Protein AF-A0A8J5Q561-F1 (afdb_monomer_lite)

Structure (mmCIF, N/CA/C/O backbone):
data_AF-A0A8J5Q561-F1
#
_entry.id   AF-A0A8J5Q561-F1
#
loop_
_atom_site.group_PDB
_atom_site.id
_atom_site.type_symbol
_atom_site.label_atom_id
_atom_site.label_alt_id
_atom_site.label_comp_id
_atom_site.label_asym_id
_atom_site.label_entity_id
_atom_site.label_seq_id
_atom_site.pdbx_PDB_ins_code
_atom_site.Cartn_x
_atom_site.Cartn_y
_atom_site.Cartn_z
_atom_site.occupancy
_atom_site.B_iso_or_equiv
_atom_site.auth_seq_id
_atom_site.auth_comp_id
_atom_site.auth_asym_id
_atom_site.auth_atom_id
_atom_site.pdbx_PDB_model_num
ATOM 1 N N . MET A 1 1 ? -17.271 7.187 20.596 1.00 77.12 1 MET A N 1
ATOM 2 C CA . MET A 1 1 ? -18.163 6.079 20.187 1.00 77.12 1 MET A CA 1
ATOM 3 C C . MET A 1 1 ? -18.618 6.125 18.725 1.00 77.12 1 MET A C 1
ATOM 5 O O . MET A 1 1 ? -18.394 5.130 18.054 1.00 77.12 1 MET A O 1
ATOM 9 N N . LYS A 1 2 ? -19.169 7.228 18.174 1.00 92.25 2 LYS A N 1
ATOM 10 C CA . LYS A 1 2 ? -19.670 7.269 16.770 1.00 92.25 2 LYS A CA 1
ATOM 11 C C . LYS A 1 2 ? -18.694 6.725 15.710 1.00 92.25 2 LYS A C 1
ATOM 13 O O . LYS A 1 2 ? -19.096 5.913 14.890 1.00 92.25 2 LYS A O 1
ATOM 18 N N . PHE A 1 3 ? -17.431 7.160 15.715 1.00 95.12 3 PHE A N 1
ATOM 19 C CA . PHE A 1 3 ? -16.453 6.724 14.706 1.00 95.12 3 PHE A CA 1
ATOM 20 C C . PHE A 1 3 ? -16.061 5.255 14.838 1.00 95.12 3 PHE A C 1
ATOM 22 O O . PHE A 1 3 ? -15.954 4.581 13.827 1.00 95.12 3 PHE A O 1
ATOM 29 N N . PHE A 1 4 ? -15.921 4.742 16.060 1.00 96.19 4 PHE A N 1
ATOM 30 C CA . PHE A 1 4 ? -15.646 3.322 16.276 1.00 96.19 4 PHE A CA 1
ATOM 31 C C . PHE A 1 4 ? -16.822 2.443 15.831 1.00 96.19 4 PHE A C 1
ATOM 33 O O . PHE A 1 4 ? -16.629 1.457 15.132 1.00 96.19 4 PHE A O 1
ATOM 40 N N . TRP A 1 5 ? -18.053 2.847 16.160 1.00 95.56 5 TRP A N 1
ATOM 41 C CA . TRP A 1 5 ? -19.254 2.172 15.663 1.00 95.56 5 TRP A CA 1
ATOM 42 C C . TRP A 1 5 ? -19.331 2.200 14.130 1.00 95.56 5 TRP A C 1
ATOM 44 O O . TRP A 1 5 ? -19.640 1.192 13.500 1.00 95.56 5 TRP A O 1
ATOM 54 N N . PHE A 1 6 ? -19.005 3.336 13.509 1.00 95.75 6 PHE A N 1
ATOM 55 C CA . PHE A 1 6 ? -18.957 3.435 12.050 1.00 95.75 6 PHE A CA 1
ATOM 56 C C . PHE A 1 6 ? -17.866 2.530 11.459 1.00 95.75 6 PHE A C 1
ATOM 58 O O . PHE A 1 6 ? -18.095 1.882 10.437 1.00 95.75 6 PHE A O 1
ATOM 65 N N . TYR A 1 7 ? -16.722 2.406 12.145 1.00 96.25 7 TYR A N 1
ATOM 66 C CA . TYR A 1 7 ? -15.667 1.482 11.751 1.00 96.25 7 TYR A CA 1
ATOM 67 C C . TYR A 1 7 ? -16.170 0.048 11.670 1.00 96.25 7 TYR A C 1
ATOM 69 O O . TYR A 1 7 ? -16.005 -0.566 10.625 1.00 96.25 7 TYR A O 1
ATOM 77 N N . THR A 1 8 ? -16.792 -0.460 12.740 1.00 93.75 8 THR A N 1
ATOM 78 C CA . THR A 1 8 ? -17.201 -1.870 12.888 1.00 93.75 8 THR A CA 1
ATOM 79 C C . THR A 1 8 ? -18.469 -2.241 12.119 1.00 93.75 8 THR A C 1
ATOM 81 O O . THR A 1 8 ? -18.817 -3.420 12.033 1.00 93.75 8 THR A O 1
ATOM 84 N N . THR A 1 9 ? -19.158 -1.254 11.543 1.00 92.12 9 THR A N 1
ATOM 85 C CA . THR A 1 9 ? -20.367 -1.456 10.730 1.00 92.12 9 THR A CA 1
ATOM 86 C C . THR A 1 9 ? -20.145 -1.192 9.246 1.00 92.12 9 THR A C 1
ATOM 88 O O . THR A 1 9 ? -20.772 -1.858 8.429 1.00 92.12 9 THR A O 1
ATOM 91 N N . THR A 1 10 ? -19.256 -0.258 8.885 1.00 91.69 10 THR A N 1
ATOM 92 C CA . THR A 1 10 ? -19.140 0.241 7.504 1.00 91.69 10 THR A CA 1
ATOM 93 C C . THR A 1 10 ? -17.694 0.326 7.013 1.00 91.69 10 THR A C 1
ATOM 95 O O . THR A 1 10 ? -17.377 -0.196 5.939 1.00 91.69 10 THR A O 1
ATOM 98 N N . THR A 1 11 ? -16.795 0.968 7.771 1.00 93.06 11 THR A N 1
ATOM 99 C CA . THR A 1 11 ? -15.433 1.254 7.282 1.00 93.06 11 THR A CA 1
ATOM 100 C C . THR A 1 11 ? -14.658 -0.014 6.964 1.00 93.06 11 THR A C 1
ATOM 102 O O . THR A 1 11 ? -14.082 -0.108 5.880 1.00 93.06 11 THR A O 1
ATOM 105 N N . PHE A 1 12 ? -14.703 -1.011 7.854 1.00 92.56 12 PHE A N 1
ATOM 106 C CA . PHE A 1 12 ? -13.967 -2.266 7.689 1.00 92.56 12 PHE A CA 1
ATOM 107 C C . PHE A 1 12 ? -14.305 -2.977 6.362 1.00 92.56 12 PHE A C 1
ATOM 109 O O . PHE A 1 12 ? -13.404 -3.353 5.618 1.00 92.56 12 PHE A O 1
ATOM 116 N N . ALA A 1 13 ? -15.596 -3.090 6.023 1.00 88.88 13 ALA A N 1
ATOM 117 C CA . ALA A 1 13 ? -16.067 -3.835 4.855 1.00 88.88 13 ALA A CA 1
ATOM 118 C C . ALA A 1 13 ? -15.723 -3.126 3.537 1.00 88.88 13 ALA A C 1
ATOM 120 O O . ALA A 1 13 ? -15.414 -3.756 2.530 1.00 88.88 13 ALA A O 1
ATOM 121 N N . SER A 1 14 ? -15.755 -1.793 3.545 1.00 88.00 14 SER A N 1
ATOM 122 C CA . SER A 1 14 ? -15.479 -0.984 2.355 1.00 88.00 14 SER A CA 1
ATOM 123 C C . SER A 1 14 ? -13.989 -0.703 2.123 1.00 88.00 14 SER A C 1
ATOM 125 O O . SER A 1 14 ? -13.635 -0.183 1.063 1.00 88.00 14 SER A O 1
ATOM 127 N N . PHE A 1 15 ? -13.113 -1.029 3.084 1.00 88.19 15 PHE A N 1
ATOM 128 C CA . PHE A 1 15 ? -11.694 -0.676 3.038 1.00 88.19 15 PHE A CA 1
ATOM 129 C C . PHE A 1 15 ? -10.957 -1.345 1.869 1.00 88.19 15 PHE A C 1
ATOM 131 O O . PHE A 1 15 ? -10.281 -0.659 1.114 1.00 88.19 15 PHE A O 1
ATOM 138 N N . LEU A 1 16 ? -11.119 -2.653 1.651 1.00 79.06 16 LEU A N 1
ATOM 139 C CA . LEU A 1 16 ? -10.429 -3.370 0.563 1.00 79.06 16 LEU A CA 1
ATOM 140 C C . LEU A 1 16 ? -11.261 -3.510 -0.721 1.00 79.06 16 LEU A C 1
ATOM 142 O O . LEU A 1 16 ? -10.865 -4.227 -1.636 1.00 79.06 16 LEU A O 1
ATOM 146 N N . GLY A 1 17 ? -12.427 -2.859 -0.799 1.00 69.50 17 GLY A N 1
ATOM 147 C CA . GLY A 1 17 ? -13.354 -3.042 -1.922 1.00 69.50 17 GLY A CA 1
ATOM 148 C C . GLY A 1 17 ? -13.973 -4.446 -1.992 1.00 69.50 17 GLY A C 1
ATOM 149 O O . GLY A 1 17 ? -14.585 -4.797 -3.000 1.00 69.50 17 GLY A O 1
ATOM 150 N N . THR A 1 18 ? -13.836 -5.254 -0.936 1.00 59.66 18 THR A N 1
ATOM 151 C CA . THR A 1 18 ? -14.468 -6.568 -0.822 1.00 59.66 18 THR A CA 1
ATOM 152 C C . THR A 1 18 ? -15.979 -6.381 -0.771 1.00 59.66 18 THR A C 1
ATOM 154 O O . THR A 1 18 ? -16.515 -5.840 0.196 1.00 59.66 18 THR A O 1
ATOM 157 N N . ARG A 1 19 ? -16.686 -6.803 -1.827 1.00 50.59 19 ARG A N 1
ATOM 158 C CA . ARG A 1 19 ? -18.141 -6.954 -1.746 1.00 50.59 19 ARG A CA 1
ATOM 159 C C . ARG A 1 19 ? -18.432 -7.999 -0.672 1.00 50.59 19 ARG A C 1
ATOM 161 O O . ARG A 1 19 ? -17.833 -9.067 -0.685 1.00 50.59 19 ARG A O 1
ATOM 168 N N . THR A 1 20 ? -19.316 -7.617 0.243 1.00 43.84 20 THR A N 1
ATOM 169 C CA . THR A 1 20 ? -19.859 -8.384 1.371 1.00 43.84 20 THR A CA 1
ATOM 170 C C . THR A 1 20 ? -19.838 -9.895 1.152 1.00 43.84 20 THR A C 1
ATOM 172 O O . THR A 1 20 ? -20.488 -10.396 0.232 1.00 43.84 20 THR A O 1
ATOM 175 N N . GLY A 1 21 ? -19.127 -10.604 2.023 1.00 51.75 21 GLY A N 1
ATOM 176 C CA . GLY A 1 21 ? -19.037 -12.057 2.034 1.00 51.75 21 GLY A CA 1
ATOM 177 C C . GLY A 1 21 ? -18.129 -12.477 3.181 1.00 51.75 21 GLY A C 1
ATOM 178 O O . GLY A 1 21 ? -16.992 -12.022 3.233 1.00 51.75 21 GLY A O 1
ATOM 179 N N . GLN A 1 22 ? -18.655 -13.315 4.082 1.00 55.47 22 GLN A N 1
ATOM 180 C CA . GLN A 1 22 ? -18.054 -13.771 5.343 1.00 55.47 22 GLN A CA 1
ATOM 181 C C . GLN A 1 22 ? -16.728 -14.527 5.136 1.00 55.47 22 GLN A C 1
ATOM 183 O O . GLN A 1 22 ? -16.646 -15.740 5.296 1.00 55.47 22 GLN A O 1
ATOM 188 N N . GLY A 1 23 ? -15.691 -13.812 4.719 1.00 75.75 23 GLY A N 1
ATOM 189 C CA . GLY A 1 23 ? -14.344 -14.325 4.543 1.00 75.75 23 GLY A CA 1
ATOM 190 C C . GLY A 1 23 ? -13.476 -14.027 5.766 1.00 75.75 23 GLY A C 1
ATOM 191 O O . GLY A 1 23 ? -13.752 -13.082 6.508 1.00 75.75 23 GLY A O 1
ATOM 192 N N . PRO A 1 24 ? -12.372 -14.765 5.948 1.00 83.75 24 PRO A N 1
ATOM 193 C CA . PRO A 1 24 ? -11.471 -14.592 7.090 1.00 83.75 24 PRO A CA 1
ATOM 194 C C . PRO A 1 24 ? -10.898 -13.168 7.192 1.00 83.75 24 PRO A C 1
ATOM 196 O O . PRO A 1 24 ? -10.724 -12.637 8.285 1.00 83.75 24 PRO A O 1
ATOM 199 N N . VAL A 1 25 ? -10.684 -12.491 6.056 1.00 85.38 25 VAL A N 1
ATOM 200 C CA . VAL A 1 25 ? -10.237 -11.086 6.019 1.00 85.38 25 VAL A CA 1
ATOM 201 C C . VAL A 1 25 ? -11.267 -10.144 6.645 1.00 85.38 25 VAL A C 1
ATOM 203 O O . VAL A 1 25 ? -10.897 -9.205 7.349 1.00 85.38 25 VAL A O 1
ATOM 206 N N . GLU A 1 26 ? -12.558 -10.391 6.420 1.00 87.56 26 GLU A N 1
ATOM 207 C CA . GLU A 1 26 ? -13.630 -9.570 6.978 1.00 87.56 26 GLU A CA 1
ATOM 208 C C . GLU A 1 26 ? -13.667 -9.697 8.508 1.00 87.56 26 GLU A C 1
ATOM 210 O O . GLU A 1 26 ? -13.733 -8.692 9.217 1.00 87.56 26 GLU A O 1
ATOM 215 N N . GLU A 1 27 ? -13.542 -10.923 9.020 1.00 90.19 27 GLU A N 1
ATOM 216 C CA . GLU A 1 27 ? -13.465 -11.200 10.455 1.00 90.19 27 GLU A CA 1
ATOM 217 C C . GLU A 1 27 ? -12.247 -10.526 11.103 1.00 90.19 27 GLU A C 1
ATOM 219 O O . GLU A 1 27 ? -12.370 -9.888 12.154 1.00 90.19 27 GLU A O 1
ATOM 224 N N . ILE A 1 28 ? -11.082 -10.596 10.452 1.00 92.25 28 ILE A N 1
ATOM 225 C CA . ILE A 1 28 ? -9.865 -9.918 10.911 1.00 92.25 28 ILE A CA 1
ATOM 226 C C . ILE A 1 28 ? -10.106 -8.409 11.020 1.00 92.25 28 ILE A C 1
ATOM 228 O O . ILE A 1 28 ? -9.882 -7.826 12.083 1.00 92.25 28 ILE A O 1
ATOM 232 N N . LEU A 1 29 ? -10.599 -7.778 9.949 1.00 92.50 29 LEU A N 1
ATOM 233 C CA . LEU A 1 29 ? -10.812 -6.330 9.902 1.00 92.50 29 LEU A CA 1
ATOM 234 C C . LEU A 1 29 ? -11.896 -5.858 10.885 1.00 92.50 29 LEU A C 1
ATOM 236 O O . LEU A 1 29 ? -11.756 -4.776 11.458 1.00 92.50 29 LEU A O 1
ATOM 240 N N . LYS A 1 30 ? -12.965 -6.645 11.075 1.00 93.06 30 LYS A N 1
ATOM 241 C CA . LYS A 1 30 ? -14.138 -6.291 11.894 1.00 93.06 30 LYS A CA 1
ATOM 242 C C . LYS A 1 30 ? -13.977 -6.610 13.378 1.00 93.06 30 LYS A C 1
ATOM 244 O O . LYS A 1 30 ? -14.538 -5.895 14.204 1.00 93.06 30 LYS A O 1
ATOM 249 N N . ILE A 1 31 ? -13.284 -7.698 13.715 1.00 93.25 31 ILE A N 1
ATOM 250 C CA . ILE A 1 31 ? -13.241 -8.247 15.079 1.00 93.25 31 ILE A CA 1
ATOM 251 C C . ILE A 1 31 ? -11.821 -8.211 15.638 1.00 93.25 31 ILE A C 1
ATOM 253 O O . ILE A 1 31 ? -11.601 -7.579 16.671 1.00 93.25 31 ILE A O 1
ATOM 257 N N . LYS A 1 32 ? -10.853 -8.862 14.979 1.00 93.69 32 LYS A N 1
ATOM 258 C CA . LYS A 1 32 ? -9.500 -9.020 15.544 1.00 93.69 32 LYS A CA 1
ATOM 259 C C . LYS A 1 32 ? -8.760 -7.688 15.648 1.00 93.69 32 LYS A C 1
ATOM 261 O O . LYS A 1 32 ? -8.257 -7.355 16.715 1.00 93.69 32 LYS A O 1
ATOM 266 N N . ILE A 1 33 ? -8.760 -6.887 14.582 1.00 95.06 33 ILE A N 1
ATOM 267 C CA . ILE A 1 33 ? -8.102 -5.575 14.581 1.00 95.06 33 ILE A CA 1
ATOM 268 C C . ILE A 1 33 ? -8.690 -4.642 15.657 1.00 95.06 33 ILE A C 1
ATOM 270 O O . ILE A 1 33 ? -7.913 -4.085 16.430 1.00 95.06 33 ILE A O 1
ATOM 274 N N . PRO A 1 34 ? -10.023 -4.481 15.787 1.00 96.06 34 PRO A N 1
ATOM 275 C CA . PRO A 1 34 ? -10.591 -3.704 16.886 1.00 96.06 34 PRO A CA 1
ATOM 276 C C . PRO A 1 34 ? -10.245 -4.218 18.281 1.00 96.06 34 PRO A C 1
ATOM 278 O O . PRO A 1 34 ? -10.088 -3.395 19.175 1.00 96.06 34 PRO A O 1
ATOM 281 N N . ARG A 1 35 ? -10.092 -5.537 18.478 1.00 94.81 35 ARG A N 1
ATOM 282 C CA . ARG A 1 35 ? -9.610 -6.087 19.757 1.00 94.81 35 ARG A CA 1
ATOM 283 C C . ARG A 1 35 ? -8.205 -5.584 20.077 1.00 94.81 35 ARG A C 1
ATOM 285 O O . ARG A 1 35 ? -8.028 -4.989 21.129 1.00 94.81 35 ARG A O 1
ATOM 292 N N . TYR A 1 36 ? -7.264 -5.701 19.138 1.00 94.38 36 TYR A N 1
ATOM 293 C CA . TYR A 1 36 ? -5.912 -5.153 19.319 1.00 94.38 36 TYR A CA 1
ATOM 294 C C . TYR A 1 36 ? -5.909 -3.638 19.539 1.00 94.38 36 TYR A C 1
ATOM 296 O O . TYR A 1 36 ? -5.064 -3.119 20.262 1.00 94.38 36 TYR A O 1
ATOM 304 N N . ALA A 1 37 ? -6.855 -2.916 18.937 1.00 96.62 37 ALA A N 1
ATOM 305 C CA . ALA A 1 37 ? -6.950 -1.470 19.073 1.00 96.62 37 ALA A CA 1
ATOM 306 C C . ALA A 1 37 ? -7.286 -1.012 20.503 1.00 96.62 37 ALA A C 1
ATOM 308 O O . ALA A 1 37 ? -6.921 0.102 20.864 1.00 96.62 37 ALA A O 1
ATOM 309 N N . PHE A 1 38 ? -7.962 -1.830 21.318 1.00 96.00 38 PHE A N 1
ATOM 310 C CA . PHE A 1 38 ? -8.245 -1.460 22.710 1.00 96.00 38 PHE A CA 1
ATOM 311 C C . PHE A 1 38 ? -6.978 -1.381 23.565 1.00 96.00 38 PHE A C 1
ATOM 313 O O . PHE A 1 38 ? -6.898 -0.506 24.424 1.00 96.00 38 PHE A O 1
ATOM 320 N N . ASP A 1 39 ? -5.981 -2.212 23.261 1.00 95.25 39 ASP A N 1
ATOM 321 C CA . ASP A 1 39 ? -4.693 -2.228 23.963 1.00 95.25 39 ASP A CA 1
ATOM 322 C C . ASP A 1 39 ? -3.648 -1.316 23.293 1.00 95.25 39 ASP A C 1
ATOM 324 O O . ASP A 1 39 ? -2.618 -0.999 23.878 1.00 95.25 39 ASP A O 1
ATOM 328 N N . ASN A 1 40 ? -3.909 -0.859 22.062 1.00 97.19 40 ASN A N 1
ATOM 329 C CA . ASN A 1 40 ? -2.954 -0.114 21.241 1.00 97.19 40 ASN A CA 1
ATOM 330 C C . ASN A 1 40 ? -3.557 1.219 20.756 1.00 97.19 40 ASN A C 1
ATOM 332 O O . ASN A 1 40 ? -4.213 1.254 19.705 1.00 97.19 40 ASN A O 1
ATOM 336 N N . PRO A 1 41 ? -3.298 2.346 21.453 1.00 96.62 41 PRO A N 1
ATOM 337 C CA . PRO A 1 41 ? -3.895 3.645 21.133 1.00 96.62 41 PRO A CA 1
ATOM 338 C C . PRO A 1 41 ? -3.668 4.101 19.688 1.00 96.62 41 PRO A C 1
ATOM 340 O O . PRO A 1 41 ? -4.596 4.573 19.038 1.00 96.62 41 PRO A O 1
ATOM 343 N N . PHE A 1 42 ? -2.471 3.880 19.138 1.00 97.06 42 PHE A N 1
ATOM 344 C CA . PHE A 1 42 ? -2.149 4.264 17.759 1.00 97.06 42 PHE A CA 1
ATOM 345 C C . PHE A 1 42 ? -3.016 3.535 16.721 1.00 97.06 42 PHE A C 1
ATOM 347 O O . PHE A 1 42 ? -3.400 4.111 15.697 1.00 97.06 42 PHE A O 1
ATOM 354 N N . LEU A 1 43 ? -3.354 2.269 16.981 1.00 97.62 43 LEU A N 1
ATOM 355 C CA . LEU A 1 43 ? -4.233 1.498 16.115 1.00 97.62 43 LEU A CA 1
ATOM 356 C C . LEU A 1 43 ? -5.671 1.999 16.259 1.00 97.62 43 LEU A C 1
ATOM 358 O O . LEU A 1 43 ? -6.332 2.205 15.243 1.00 97.62 43 LEU A O 1
ATOM 362 N N . MET A 1 44 ? -6.131 2.283 17.483 1.00 97.94 44 MET A N 1
ATOM 363 C CA . MET A 1 44 ? -7.440 2.904 17.708 1.00 97.94 44 MET A CA 1
ATOM 364 C C . MET A 1 44 ? -7.566 4.232 16.960 1.00 97.94 44 MET A C 1
ATOM 366 O O . MET A 1 44 ? -8.520 4.419 16.205 1.00 97.94 44 MET A O 1
ATOM 370 N N . ASP A 1 45 ? -6.583 5.123 17.085 1.00 97.94 45 ASP A N 1
ATOM 371 C CA . ASP A 1 45 ? -6.555 6.395 16.361 1.00 97.94 45 ASP A CA 1
ATOM 372 C C . ASP A 1 45 ? -6.586 6.192 14.844 1.00 97.94 45 ASP A C 1
ATOM 374 O O . ASP A 1 45 ? -7.255 6.943 14.132 1.00 97.94 45 ASP A O 1
ATOM 378 N N . THR A 1 46 ? -5.964 5.124 14.340 1.00 97.38 46 THR A N 1
ATOM 379 C CA . THR A 1 46 ? -6.047 4.743 12.925 1.00 97.38 46 THR A CA 1
ATOM 380 C C . THR A 1 46 ? -7.478 4.359 12.525 1.00 97.38 46 THR A C 1
ATOM 382 O O . THR A 1 46 ? -7.981 4.852 11.511 1.00 97.38 46 THR A O 1
ATOM 385 N N . LEU A 1 47 ? -8.182 3.549 13.330 1.00 97.62 47 LEU A N 1
ATOM 386 C CA . LEU A 1 47 ? -9.577 3.151 13.061 1.00 97.62 47 LEU A CA 1
ATOM 387 C C . LEU A 1 47 ? -10.527 4.357 13.074 1.00 97.62 47 LEU A C 1
ATOM 389 O O . LEU A 1 47 ? -11.410 4.499 12.215 1.00 97.62 47 LEU A O 1
ATOM 393 N N . LEU A 1 48 ? -10.344 5.240 14.059 1.00 97.12 48 LEU A N 1
ATOM 394 C CA . LEU A 1 48 ? -11.141 6.453 14.221 1.00 97.12 48 LEU A CA 1
ATOM 395 C C . LEU A 1 48 ? -10.847 7.459 13.104 1.00 97.12 48 LEU A C 1
ATOM 397 O O . LEU A 1 48 ? -11.784 8.045 12.560 1.00 97.12 48 LEU A O 1
ATOM 401 N N . GLY A 1 49 ? -9.577 7.612 12.725 1.00 95.44 49 GLY A N 1
ATOM 402 C CA . GLY A 1 49 ? -9.128 8.453 11.620 1.00 95.44 49 GLY A CA 1
ATOM 403 C C . GLY A 1 49 ? -9.703 8.005 10.279 1.00 95.44 49 GLY A C 1
ATOM 404 O O . GLY A 1 49 ? -10.271 8.826 9.561 1.00 95.44 49 GLY A O 1
ATOM 405 N N . LEU A 1 50 ? -9.649 6.703 9.971 1.00 95.19 50 LEU A N 1
ATOM 406 C CA . LEU A 1 50 ? -10.249 6.140 8.755 1.00 95.19 50 LEU A CA 1
ATOM 407 C C . LEU A 1 50 ? -11.760 6.370 8.703 1.00 95.19 50 LEU A C 1
ATOM 409 O O . LEU A 1 50 ? -12.294 6.768 7.672 1.00 95.19 50 LEU A O 1
ATOM 413 N N . SER A 1 51 ? -12.447 6.167 9.824 1.00 95.88 51 SER A N 1
ATOM 414 C CA . SER A 1 51 ? -13.897 6.359 9.903 1.00 95.88 51 SER A CA 1
ATOM 415 C C . SER A 1 51 ? -14.292 7.824 9.765 1.00 95.88 51 SER A C 1
ATOM 417 O O . SER A 1 51 ? -15.254 8.146 9.069 1.00 95.88 51 SER A O 1
ATOM 419 N N . ALA A 1 52 ? -13.536 8.729 10.389 1.00 94.50 52 ALA A N 1
ATOM 420 C CA . ALA A 1 52 ? -13.714 10.164 10.214 1.00 94.50 52 ALA A CA 1
ATOM 421 C C . ALA A 1 52 ? -13.477 10.577 8.752 1.00 94.50 52 ALA A C 1
ATOM 423 O O . ALA A 1 52 ? -14.280 11.325 8.196 1.00 94.50 52 ALA A O 1
ATOM 424 N N . PHE A 1 53 ? -12.428 10.050 8.114 1.00 91.62 53 PHE A N 1
ATOM 425 C CA . PHE A 1 53 ? -12.119 10.310 6.710 1.00 91.62 53 PHE A CA 1
ATOM 426 C C . PHE A 1 53 ? -13.222 9.789 5.773 1.00 91.62 53 PHE A C 1
ATOM 428 O O . PHE A 1 53 ? -13.703 10.536 4.922 1.00 91.62 53 PHE A O 1
ATOM 435 N N . GLN A 1 54 ? -13.705 8.560 5.957 1.00 92.06 54 GLN A N 1
ATOM 436 C CA . GLN A 1 54 ? -14.782 8.032 5.122 1.00 92.06 54 GLN A CA 1
ATOM 437 C C . GLN A 1 54 ? -16.097 8.798 5.310 1.00 92.06 54 GLN A C 1
ATOM 439 O O . GLN A 1 54 ? -16.777 9.096 4.332 1.00 92.06 54 GLN A O 1
ATOM 444 N N . LEU A 1 55 ? -16.454 9.171 6.542 1.00 93.00 55 LEU A N 1
ATOM 445 C CA . LEU A 1 55 ? -17.631 10.008 6.789 1.00 93.00 55 LEU A CA 1
ATOM 446 C C . LEU A 1 55 ? -17.527 11.364 6.071 1.00 93.00 55 LEU A C 1
ATOM 448 O O . LEU A 1 55 ? -18.532 11.842 5.544 1.00 93.00 55 LEU A O 1
ATOM 452 N N . GLN A 1 56 ? -16.329 11.959 6.001 1.00 89.69 56 GLN A N 1
ATOM 453 C CA . GLN A 1 56 ? -16.086 13.171 5.208 1.00 89.69 56 GLN A CA 1
ATOM 454 C C . GLN A 1 56 ? -16.249 12.927 3.703 1.00 89.69 56 GLN A C 1
ATOM 456 O O . GLN A 1 56 ? -16.857 13.760 3.030 1.00 89.69 56 GLN A O 1
ATOM 461 N N . ASP A 1 57 ? -15.750 11.805 3.169 1.00 87.38 57 ASP A N 1
ATOM 462 C CA . ASP A 1 57 ? -15.943 11.430 1.753 1.00 87.38 57 ASP A CA 1
ATOM 463 C C . ASP A 1 57 ? -17.433 11.254 1.413 1.00 87.38 57 ASP A C 1
ATOM 465 O O . ASP A 1 57 ? -17.882 11.675 0.347 1.00 87.38 57 ASP A O 1
ATOM 469 N N . LEU A 1 58 ? -18.217 10.718 2.353 1.00 91.00 58 LEU A N 1
ATOM 470 C CA . LEU A 1 58 ? -19.673 10.574 2.250 1.00 91.00 58 LEU A CA 1
ATOM 471 C C . LEU A 1 58 ? -20.446 11.893 2.455 1.00 91.00 58 LEU A C 1
ATOM 473 O O . LEU A 1 58 ? -21.667 11.913 2.321 1.00 91.00 58 LEU A O 1
ATOM 477 N N . GLY A 1 59 ? -19.763 13.003 2.753 1.00 88.75 59 GLY A N 1
ATOM 478 C CA . GLY A 1 59 ? -20.373 14.328 2.893 1.00 88.75 59 GLY A CA 1
ATOM 479 C C . GLY A 1 59 ? -20.992 14.620 4.262 1.00 88.75 59 GLY A C 1
ATOM 480 O O . GLY A 1 59 ? -21.712 15.609 4.394 1.00 88.75 59 GLY A O 1
ATOM 481 N N . HIS A 1 60 ? -20.720 13.804 5.284 1.00 90.44 60 HIS A N 1
ATOM 482 C CA . HIS A 1 60 ? -21.142 14.112 6.649 1.00 90.44 60 HIS A CA 1
ATOM 483 C C . HIS A 1 60 ? -20.322 15.260 7.246 1.00 90.44 60 HIS A C 1
ATOM 485 O O . HIS A 1 60 ? -19.125 15.395 6.985 1.00 90.44 60 HIS A O 1
ATOM 491 N N . ASP A 1 61 ? -20.956 16.040 8.124 1.00 88.94 61 ASP A N 1
ATOM 492 C CA . ASP A 1 61 ? -20.279 17.093 8.878 1.00 88.94 61 ASP A CA 1
ATOM 493 C C . ASP A 1 61 ? -19.351 16.491 9.946 1.00 88.94 61 ASP A C 1
ATOM 495 O O . ASP A 1 61 ? -19.757 16.098 11.045 1.00 88.94 61 ASP A O 1
ATOM 499 N N . VAL A 1 62 ? -18.079 16.359 9.582 1.00 90.31 62 VAL A N 1
ATOM 500 C CA . VAL A 1 62 ? -16.992 15.963 10.472 1.00 90.31 62 VAL A CA 1
ATOM 501 C C . VAL A 1 62 ? -15.958 17.076 10.464 1.00 90.31 62 VAL A C 1
ATOM 503 O O . VAL A 1 62 ? -15.309 17.329 9.446 1.00 90.31 62 VAL A O 1
ATOM 506 N N . LYS A 1 63 ? -15.770 17.704 11.629 1.00 89.56 63 LYS A N 1
ATOM 507 C CA . LYS A 1 63 ? -14.802 18.789 11.827 1.00 89.56 63 LYS A CA 1
ATOM 508 C C . LYS A 1 63 ? -13.409 18.376 11.314 1.00 89.56 63 LYS A C 1
ATOM 510 O O . LYS A 1 63 ? -12.854 17.414 11.852 1.00 89.56 63 LYS A O 1
ATOM 515 N N . PRO A 1 64 ? -12.801 19.111 10.360 1.00 85.44 64 PRO A N 1
ATOM 516 C CA . PRO A 1 64 ? -11.481 18.781 9.811 1.00 85.44 64 PRO A CA 1
ATOM 517 C C . PRO A 1 64 ? -10.391 18.615 10.875 1.00 85.44 64 PRO A C 1
ATOM 519 O O . PRO A 1 64 ? -9.600 17.679 10.802 1.00 85.44 64 PRO A O 1
ATOM 522 N N . ALA A 1 65 ? -10.418 19.452 11.919 1.00 88.56 65 ALA A N 1
ATOM 523 C CA . ALA A 1 65 ? -9.506 19.363 13.059 1.00 88.56 65 ALA A CA 1
ATOM 524 C C . ALA A 1 65 ? -9.548 17.996 13.764 1.00 88.56 65 ALA A C 1
ATOM 526 O O . ALA A 1 65 ? -8.525 17.515 14.240 1.00 88.56 65 ALA A O 1
ATOM 527 N N . ARG A 1 66 ? -10.714 17.340 13.806 1.00 88.06 66 ARG A N 1
ATOM 528 C CA . ARG A 1 66 ? -10.867 16.035 14.457 1.00 88.06 66 ARG A CA 1
ATOM 529 C C . ARG A 1 66 ? -10.266 14.909 13.622 1.00 88.06 66 ARG A C 1
ATOM 531 O O . ARG A 1 66 ? -9.610 14.035 14.177 1.00 88.06 66 ARG A O 1
ATOM 538 N N . THR A 1 67 ? -10.456 14.944 12.305 1.00 87.38 67 THR A N 1
ATOM 539 C CA . THR A 1 67 ? -9.805 13.989 11.397 1.00 87.38 67 THR A CA 1
ATOM 540 C C . THR A 1 67 ? -8.289 14.164 11.423 1.00 87.38 67 THR A C 1
ATOM 542 O O . THR A 1 67 ? -7.561 13.182 11.540 1.00 87.38 67 THR A O 1
ATOM 545 N N . LEU A 1 68 ? -7.816 15.416 11.404 1.00 89.44 68 LEU A N 1
ATOM 546 C CA . LEU A 1 68 ? -6.395 15.735 11.522 1.00 89.44 68 LEU A CA 1
ATOM 547 C C . LEU A 1 68 ? -5.807 15.234 12.847 1.00 89.44 68 LEU A C 1
ATOM 549 O O . LEU A 1 68 ? -4.731 14.646 12.837 1.00 89.44 68 LEU A O 1
ATOM 553 N N . HIS A 1 69 ? -6.514 15.423 13.964 1.00 93.62 69 HIS A N 1
ATOM 554 C CA . HIS A 1 69 ? -6.079 14.953 15.278 1.00 93.62 69 HIS A CA 1
ATOM 555 C C . HIS A 1 69 ? -5.818 13.441 15.291 1.00 93.62 69 HIS A C 1
ATOM 557 O O . HIS A 1 69 ? -4.699 13.032 15.593 1.00 93.62 69 HIS A O 1
ATOM 563 N N . TYR A 1 70 ? -6.802 12.624 14.892 1.00 95.25 70 TYR A N 1
ATOM 564 C CA . TYR A 1 70 ? -6.634 11.165 14.848 1.00 95.25 70 TYR A CA 1
ATOM 565 C C . TYR A 1 70 ? -5.524 10.739 13.892 1.00 95.25 70 TYR A C 1
ATOM 567 O O . TYR A 1 70 ? -4.737 9.859 14.218 1.00 95.25 70 TYR A O 1
ATOM 575 N N . ARG A 1 71 ? -5.402 11.404 12.738 1.00 92.25 71 ARG A N 1
ATOM 576 C CA . ARG A 1 71 ? -4.309 11.140 11.800 1.00 92.25 71 ARG A CA 1
ATOM 577 C C . ARG A 1 71 ? -2.945 11.392 12.440 1.00 92.25 71 ARG A C 1
ATOM 579 O O . ARG A 1 71 ? -2.079 10.528 12.381 1.00 92.25 71 ARG A O 1
ATOM 586 N N . VAL A 1 72 ? -2.750 12.553 13.060 1.00 94.38 72 VAL A N 1
ATOM 587 C CA . VAL A 1 72 ? -1.475 12.909 13.701 1.00 94.38 72 VAL A CA 1
ATOM 588 C C . VAL A 1 72 ? -1.138 11.934 14.830 1.00 94.38 72 VAL A C 1
ATOM 590 O O . VAL A 1 72 ? -0.006 11.455 14.878 1.00 94.38 72 VAL A O 1
ATOM 593 N N . GLN A 1 73 ? -2.102 11.602 15.694 1.00 96.94 73 GLN A N 1
ATOM 594 C CA . GLN A 1 73 ? -1.882 10.648 16.787 1.00 96.94 73 GLN A CA 1
ATOM 595 C C . GLN A 1 73 ? -1.563 9.240 16.271 1.00 96.94 73 GLN A C 1
ATOM 597 O O . GLN A 1 73 ? -0.593 8.642 16.732 1.00 96.94 73 GLN A O 1
ATOM 602 N N . ALA A 1 74 ? -2.278 8.761 15.249 1.00 96.69 74 ALA A N 1
ATOM 603 C CA . ALA A 1 74 ? -2.010 7.476 14.608 1.00 96.69 74 ALA A CA 1
ATOM 604 C C . ALA A 1 74 ? -0.567 7.382 14.086 1.00 96.69 74 ALA A C 1
ATOM 606 O O . ALA A 1 74 ? 0.156 6.456 14.445 1.00 96.69 74 ALA A O 1
ATOM 607 N N . PHE A 1 75 ? -0.109 8.361 13.293 1.00 94.44 75 PHE A N 1
ATOM 608 C CA . PHE A 1 75 ? 1.255 8.357 12.747 1.00 94.44 75 PHE A CA 1
ATOM 609 C C . PHE A 1 75 ? 2.332 8.483 13.830 1.00 94.44 75 PHE A C 1
ATOM 611 O O . PHE A 1 75 ? 3.339 7.777 13.779 1.00 94.44 75 PHE A O 1
ATOM 618 N N . GLN A 1 76 ? 2.140 9.373 14.808 1.00 96.19 76 GLN A N 1
ATOM 619 C CA . GLN A 1 76 ? 3.103 9.564 15.896 1.00 96.19 76 GLN A CA 1
ATOM 620 C C . GLN A 1 76 ? 3.194 8.328 16.792 1.00 96.19 76 GLN A C 1
ATOM 622 O O . GLN A 1 76 ? 4.295 7.877 17.097 1.00 96.19 76 GLN A O 1
ATOM 627 N N . GLY A 1 77 ? 2.051 7.774 17.194 1.00 96.69 77 GLY A N 1
ATOM 628 C CA . GLY A 1 77 ? 1.992 6.580 18.026 1.00 96.69 77 GLY A CA 1
ATOM 629 C C . GLY A 1 77 ? 2.554 5.355 17.308 1.00 96.69 77 GLY A C 1
ATOM 630 O O . GLY A 1 77 ? 3.350 4.629 17.891 1.00 96.69 77 GLY A O 1
ATOM 631 N N . TYR A 1 78 ? 2.234 5.182 16.022 1.00 95.12 78 TYR A N 1
ATOM 632 C CA . TYR A 1 78 ? 2.786 4.103 15.204 1.00 95.12 78 TYR A CA 1
ATOM 633 C C . TYR A 1 78 ? 4.314 4.177 15.111 1.00 95.12 78 TYR A C 1
ATOM 635 O O . TYR A 1 78 ? 4.995 3.173 15.297 1.00 95.12 78 TYR A O 1
ATOM 643 N N . ARG A 1 79 ? 4.870 5.377 14.897 1.00 94.50 79 ARG A N 1
ATOM 644 C CA . ARG A 1 79 ? 6.324 5.579 14.876 1.00 94.50 79 ARG A CA 1
ATOM 645 C C . ARG A 1 79 ? 6.977 5.229 16.214 1.00 94.50 79 ARG A C 1
ATOM 647 O O . ARG A 1 79 ? 7.971 4.515 16.215 1.00 94.50 79 ARG A O 1
ATOM 654 N N . ARG A 1 80 ? 6.413 5.691 17.336 1.00 95.94 80 ARG A N 1
ATOM 655 C CA . ARG A 1 80 ? 6.933 5.359 18.674 1.00 95.94 80 ARG A CA 1
ATOM 656 C C . ARG A 1 80 ? 6.883 3.857 18.947 1.00 95.94 80 ARG A C 1
ATOM 658 O O . ARG A 1 80 ? 7.831 3.322 19.498 1.00 95.94 80 ARG A O 1
ATOM 665 N N . ALA A 1 81 ? 5.808 3.183 18.540 1.00 94.38 81 ALA A N 1
ATOM 666 C CA . ALA A 1 81 ? 5.674 1.739 18.709 1.00 94.38 81 ALA A CA 1
ATOM 667 C C . ALA A 1 81 ? 6.709 0.959 17.874 1.00 94.38 81 ALA A C 1
ATOM 669 O O . ALA A 1 81 ? 7.277 -0.013 18.364 1.00 94.38 81 ALA A O 1
ATOM 670 N N . ILE A 1 82 ? 7.026 1.417 16.653 1.00 92.81 82 ILE A N 1
ATOM 671 C CA . ILE A 1 82 ? 8.143 0.862 15.867 1.00 92.81 82 ILE A CA 1
ATOM 672 C C . ILE A 1 82 ? 9.475 1.053 16.598 1.00 92.81 82 ILE A C 1
ATOM 674 O O . ILE A 1 82 ? 10.272 0.123 16.655 1.00 92.81 82 ILE A O 1
ATOM 678 N N . GLU A 1 83 ? 9.726 2.253 17.129 1.00 93.19 83 GLU A N 1
ATOM 679 C CA . GLU A 1 83 ? 10.973 2.584 17.832 1.00 93.19 83 GLU A CA 1
ATOM 680 C C . GLU A 1 83 ? 11.134 1.778 19.134 1.00 93.19 83 GLU A C 1
ATOM 682 O O . GLU A 1 83 ? 12.245 1.359 19.450 1.00 93.19 83 GLU A O 1
ATOM 687 N N . ALA A 1 84 ? 10.039 1.522 19.858 1.00 93.50 84 ALA A N 1
ATOM 688 C CA . ALA A 1 84 ? 10.030 0.696 21.066 1.00 93.50 84 ALA A CA 1
ATOM 689 C C . ALA A 1 84 ? 10.229 -0.800 20.768 1.00 93.50 84 ALA A C 1
ATOM 691 O O . ALA A 1 84 ? 10.843 -1.505 21.564 1.00 93.50 84 ALA A O 1
ATOM 692 N N . ALA A 1 85 ? 9.736 -1.276 19.617 1.00 88.75 85 ALA A N 1
ATOM 693 C CA . ALA A 1 85 ? 9.879 -2.656 19.147 1.00 88.75 85 ALA A CA 1
ATOM 694 C C . ALA A 1 85 ? 9.419 -3.727 20.163 1.00 88.75 85 ALA A C 1
ATOM 696 O O . ALA A 1 85 ? 9.977 -4.824 20.223 1.00 88.75 85 ALA A O 1
ATOM 697 N N . GLU A 1 86 ? 8.375 -3.426 20.938 1.00 91.19 86 GLU A N 1
ATOM 698 C CA . GLU A 1 86 ? 7.796 -4.344 21.922 1.00 91.19 86 GLU A CA 1
ATOM 699 C C . GLU A 1 86 ? 7.007 -5.471 21.224 1.00 91.19 86 GLU A C 1
ATOM 701 O O . GLU A 1 86 ? 6.064 -5.168 20.481 1.00 91.19 86 GLU A O 1
ATOM 706 N N . PRO A 1 87 ? 7.325 -6.762 21.467 1.00 87.88 87 PRO A N 1
ATOM 707 C CA . PRO A 1 87 ? 6.690 -7.891 20.776 1.00 87.88 87 PRO A CA 1
ATOM 708 C C . PRO A 1 87 ? 5.160 -7.927 20.878 1.00 87.88 87 PRO A C 1
ATOM 710 O O . PRO A 1 87 ? 4.476 -8.292 19.926 1.00 87.88 87 PRO A O 1
ATOM 713 N N . GLU A 1 88 ? 4.615 -7.488 22.010 1.00 88.38 88 GLU A N 1
ATOM 714 C CA . GLU A 1 88 ? 3.174 -7.442 22.291 1.00 88.38 88 GLU A CA 1
ATOM 715 C C . GLU A 1 88 ? 2.417 -6.502 21.338 1.00 88.38 88 GLU A C 1
ATOM 717 O O . GLU A 1 88 ? 1.239 -6.710 21.041 1.00 88.38 88 GLU A O 1
ATOM 722 N N . THR A 1 89 ? 3.106 -5.492 20.798 1.00 91.38 89 THR A N 1
ATOM 723 C CA . THR A 1 89 ? 2.531 -4.510 19.869 1.00 91.38 89 THR A CA 1
ATOM 724 C C . THR A 1 89 ? 2.605 -4.955 18.410 1.00 91.38 89 THR A C 1
ATOM 726 O O . THR A 1 89 ? 1.962 -4.352 17.549 1.00 91.38 89 THR A O 1
ATOM 729 N N . PHE A 1 90 ? 3.347 -6.020 18.091 1.00 89.94 90 PHE A N 1
ATOM 730 C CA . PHE A 1 90 ? 3.598 -6.457 16.712 1.00 89.94 90 PHE A CA 1
ATOM 731 C C . PHE A 1 90 ? 2.328 -6.735 15.890 1.00 89.94 90 PHE A C 1
ATOM 733 O O . PHE A 1 90 ? 2.268 -6.288 14.737 1.00 89.94 90 PHE A O 1
ATOM 740 N N . PRO A 1 91 ? 1.276 -7.380 16.433 1.00 88.38 91 PRO A N 1
ATOM 741 C CA . PRO A 1 91 ? 0.029 -7.588 15.694 1.00 88.38 91 PRO A CA 1
ATOM 742 C C . PRO A 1 91 ? -0.641 -6.261 15.347 1.00 88.38 91 PRO A C 1
ATOM 744 O O . PRO A 1 91 ? -1.128 -6.067 14.229 1.00 88.38 91 PRO A O 1
ATOM 747 N N . ALA A 1 92 ? -0.622 -5.321 16.295 1.00 93.31 92 ALA A N 1
ATOM 748 C CA . ALA A 1 92 ? -1.184 -3.996 16.113 1.00 93.31 92 ALA A CA 1
ATOM 749 C C . ALA A 1 92 ? -0.358 -3.160 15.130 1.00 93.31 92 ALA A C 1
ATOM 751 O O . ALA A 1 92 ? -0.943 -2.473 14.296 1.00 93.31 92 ALA A O 1
ATOM 752 N N . LEU A 1 93 ? 0.974 -3.254 15.163 1.00 93.31 93 LEU A N 1
ATOM 753 C CA . LEU A 1 93 ? 1.871 -2.617 14.199 1.00 93.31 93 LEU A CA 1
ATOM 754 C C . LEU A 1 93 ? 1.583 -3.100 12.775 1.00 93.31 93 LEU A C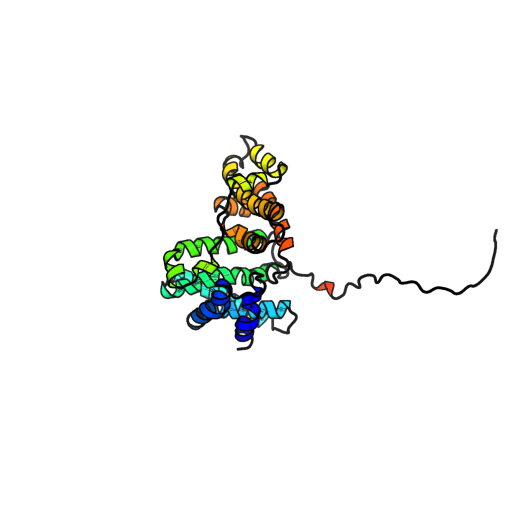 1
ATOM 756 O O . LEU A 1 93 ? 1.386 -2.294 11.868 1.00 93.31 93 LEU A O 1
ATOM 760 N N . VAL A 1 94 ? 1.481 -4.410 12.570 1.00 90.31 94 VAL A N 1
ATOM 761 C CA . VAL A 1 94 ? 1.220 -4.966 11.240 1.00 90.31 94 VAL A CA 1
ATOM 762 C C . VAL A 1 94 ? -0.177 -4.591 10.743 1.00 90.31 94 VAL A C 1
ATOM 764 O O . VAL A 1 94 ? -0.312 -4.122 9.611 1.00 90.31 94 VAL A O 1
ATOM 767 N N . ALA A 1 95 ? -1.207 -4.698 11.585 1.00 92.25 95 ALA A N 1
ATOM 768 C CA . ALA A 1 95 ? -2.557 -4.245 11.248 1.00 92.25 95 ALA A CA 1
ATOM 769 C C . ALA A 1 95 ? -2.597 -2.741 10.916 1.00 92.25 95 ALA A C 1
ATOM 771 O O . ALA A 1 95 ? -3.193 -2.328 9.917 1.00 92.25 95 ALA A O 1
ATOM 772 N N . CYS A 1 96 ? -1.920 -1.924 11.725 1.00 94.69 96 CYS A N 1
ATOM 773 C CA . CYS A 1 96 ? -1.824 -0.483 11.534 1.00 94.69 96 CYS A CA 1
ATOM 774 C C . CYS A 1 96 ? -1.120 -0.145 10.217 1.00 94.69 96 CYS A C 1
ATOM 776 O O . CYS A 1 96 ? -1.610 0.706 9.483 1.00 94.69 96 CYS A O 1
ATOM 778 N N . SER A 1 97 ? -0.047 -0.857 9.852 1.00 92.12 97 SER A N 1
ATOM 779 C CA . SER A 1 97 ? 0.691 -0.628 8.602 1.00 92.12 97 SER A CA 1
ATOM 780 C C . SER A 1 97 ? -0.205 -0.711 7.357 1.00 92.12 97 SER A C 1
ATOM 782 O O . SER A 1 97 ? -0.096 0.121 6.457 1.00 92.12 97 SER A O 1
ATOM 784 N N . VAL A 1 98 ? -1.154 -1.654 7.337 1.00 89.94 98 VAL A N 1
ATOM 785 C CA . VAL A 1 98 ? -2.122 -1.828 6.243 1.00 89.94 98 VAL A CA 1
ATOM 786 C C . VAL A 1 98 ? -3.150 -0.700 6.233 1.00 89.94 98 VAL A C 1
ATOM 788 O O . VAL A 1 98 ? -3.426 -0.106 5.191 1.00 89.94 98 VAL A O 1
ATOM 791 N N . LEU A 1 99 ? -3.717 -0.383 7.395 1.00 93.75 99 LEU A N 1
ATOM 792 C CA . LEU A 1 99 ? -4.766 0.627 7.530 1.00 93.75 99 LEU A CA 1
ATOM 793 C C . LEU A 1 99 ? -4.248 2.056 7.313 1.00 93.75 99 LEU A C 1
ATOM 795 O O . LEU A 1 99 ? -4.946 2.897 6.733 1.00 93.75 99 LEU A O 1
ATOM 799 N N . LEU A 1 100 ? -3.001 2.317 7.707 1.00 92.69 100 LEU A N 1
ATOM 800 C CA . LEU A 1 100 ? -2.324 3.596 7.526 1.00 92.69 100 LEU A CA 1
ATOM 801 C C . LEU A 1 100 ? -2.175 3.977 6.062 1.00 92.69 100 LEU A C 1
ATOM 803 O O . LEU A 1 100 ? -2.179 5.165 5.770 1.00 92.69 100 LEU A O 1
ATOM 807 N N . VAL A 1 101 ? -2.121 3.026 5.129 1.00 90.06 101 VAL A N 1
ATOM 808 C CA . VAL A 1 101 ? -2.126 3.345 3.696 1.00 90.06 101 VAL A CA 1
ATOM 809 C C . VAL A 1 101 ? -3.368 4.151 3.314 1.00 90.06 101 VAL A C 1
ATOM 811 O O . VAL A 1 101 ? -3.272 5.166 2.617 1.00 90.06 101 VAL A O 1
ATOM 814 N N . GLY A 1 102 ? -4.543 3.707 3.768 1.00 90.81 102 GLY A N 1
ATOM 815 C CA . GLY A 1 102 ? -5.795 4.399 3.491 1.00 90.81 102 GLY A CA 1
ATOM 816 C C . GLY A 1 102 ? -5.849 5.751 4.191 1.00 90.81 102 GLY A C 1
ATOM 817 O O . GLY A 1 102 ? -6.285 6.732 3.594 1.00 90.81 102 GLY A O 1
ATOM 818 N N . LEU A 1 103 ? -5.338 5.843 5.419 1.00 91.12 103 LEU A N 1
ATOM 819 C CA . LEU A 1 103 ? -5.310 7.100 6.166 1.00 91.12 103 LEU A CA 1
ATOM 820 C C . LEU A 1 103 ? -4.314 8.115 5.571 1.00 91.12 103 LEU A C 1
ATOM 822 O O . LEU A 1 103 ? -4.633 9.299 5.453 1.00 91.12 103 LEU A O 1
ATOM 826 N N . ALA A 1 104 ? -3.143 7.649 5.128 1.00 88.75 104 ALA A N 1
ATOM 827 C CA . ALA A 1 104 ? -2.116 8.431 4.440 1.00 88.75 104 ALA A CA 1
ATOM 828 C C . ALA A 1 104 ? -2.635 9.018 3.126 1.00 88.75 104 ALA A C 1
ATOM 830 O O . ALA A 1 104 ? -2.271 10.135 2.765 1.00 88.75 104 ALA A O 1
ATOM 831 N N . SER A 1 105 ? -3.533 8.303 2.435 1.00 86.75 105 SER A N 1
ATOM 832 C CA . SER A 1 105 ? -4.095 8.758 1.158 1.00 86.75 105 SER A CA 1
ATOM 833 C C . SER A 1 105 ? -4.788 10.121 1.243 1.00 86.75 105 SER A C 1
ATOM 835 O O . SER A 1 105 ? -4.840 10.858 0.258 1.00 86.75 105 SER A O 1
ATOM 837 N N . GLN A 1 106 ? -5.283 10.494 2.427 1.00 81.81 106 GLN A N 1
ATOM 838 C CA . GLN A 1 106 ? -5.895 11.796 2.651 1.00 81.81 106 GLN A CA 1
ATOM 839 C C . GLN A 1 106 ? -4.886 12.939 2.462 1.00 81.81 106 GLN A C 1
ATOM 841 O O . GLN A 1 106 ? -5.254 13.983 1.929 1.00 81.81 106 GLN A O 1
ATOM 846 N N . MET A 1 107 ? -3.615 12.731 2.826 1.00 76.88 107 MET A N 1
ATOM 847 C CA . MET A 1 107 ? -2.543 13.725 2.666 1.00 76.88 107 MET A CA 1
ATOM 848 C C . MET A 1 107 ? -2.250 14.026 1.195 1.00 76.88 107 MET A C 1
ATOM 850 O O . MET A 1 107 ? -1.803 15.119 0.854 1.00 76.88 107 MET A O 1
ATOM 854 N N . PHE A 1 108 ? -2.537 13.077 0.304 1.00 73.69 108 PHE A N 1
ATOM 855 C CA . PHE A 1 108 ? -2.343 13.261 -1.132 1.00 73.69 108 PHE A CA 1
ATOM 856 C C . PHE A 1 108 ? -3.440 14.104 -1.794 1.00 73.69 108 PHE A C 1
ATOM 858 O O . PHE A 1 108 ? -3.371 14.394 -2.986 1.00 73.69 108 PHE A O 1
ATOM 865 N N . ARG A 1 109 ? -4.486 14.457 -1.038 1.00 72.12 109 ARG A N 1
ATOM 866 C CA . ARG A 1 109 ? -5.712 15.098 -1.538 1.00 72.12 109 ARG A CA 1
ATOM 867 C C . ARG A 1 109 ? -5.906 16.506 -0.978 1.00 72.12 109 ARG A C 1
ATOM 869 O O . ARG A 1 109 ? -6.917 17.141 -1.280 1.00 72.12 109 ARG A O 1
ATOM 876 N N . GLU A 1 110 ? -4.975 16.971 -0.153 1.00 74.19 110 GLU A N 1
ATOM 877 C CA . GLU A 1 110 ? -4.997 18.305 0.435 1.00 74.19 110 GLU A CA 1
ATOM 878 C C . GLU A 1 110 ? -4.508 19.352 -0.578 1.00 74.19 110 GLU A C 1
ATOM 880 O O . GLU A 1 110 ? -3.721 19.084 -1.484 1.00 74.19 110 GLU A O 1
ATOM 885 N N . SER A 1 111 ? -5.026 20.574 -0.473 1.00 67.88 111 SER A N 1
ATOM 886 C CA . SER A 1 111 ? -4.567 21.681 -1.312 1.00 67.88 111 SER A CA 1
ATOM 887 C C . SER A 1 111 ? -3.100 21.981 -1.003 1.00 67.88 111 SER A C 1
ATOM 889 O O . SER A 1 111 ? -2.773 22.255 0.150 1.00 67.88 111 SER A O 1
ATOM 891 N N . GLY A 1 112 ? -2.236 21.948 -2.021 1.00 70.00 112 GLY A N 1
ATOM 892 C CA . GLY A 1 112 ? -0.792 22.155 -1.864 1.00 70.00 112 GLY A CA 1
ATOM 893 C C . 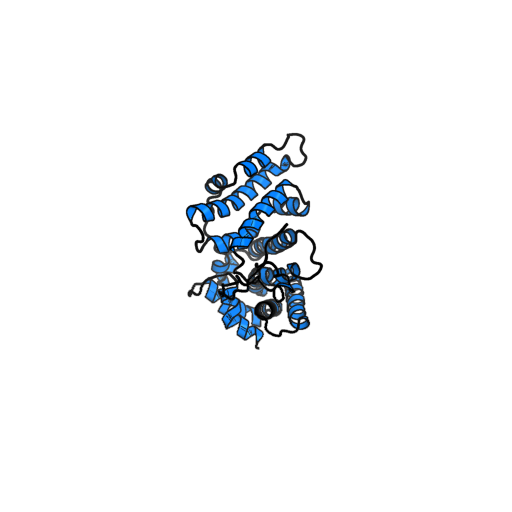GLY A 1 112 ? 0.034 20.868 -1.762 1.00 70.00 112 GLY A C 1
ATOM 894 O O . GLY A 1 112 ? 1.248 20.954 -1.594 1.00 70.00 112 GLY A O 1
ATOM 895 N N . THR A 1 113 ? -0.578 19.682 -1.891 1.00 72.00 113 THR A N 1
ATOM 896 C CA . THR A 1 113 ? 0.182 18.434 -2.057 1.00 72.00 113 THR A CA 1
ATOM 897 C C . THR A 1 113 ? 1.090 18.535 -3.285 1.00 72.00 113 THR A C 1
ATOM 899 O O . THR A 1 113 ? 0.678 19.001 -4.349 1.00 72.00 113 THR A O 1
ATOM 902 N N . LYS A 1 114 ? 2.331 18.062 -3.141 1.00 77.00 114 LYS A N 1
ATOM 903 C CA . LYS A 1 114 ? 3.309 18.007 -4.228 1.00 77.00 114 LYS A CA 1
ATOM 904 C C . LYS A 1 114 ? 2.822 17.183 -5.425 1.00 77.00 114 LYS A C 1
ATOM 906 O O . LYS A 1 114 ? 2.084 16.203 -5.281 1.00 77.00 114 LYS A O 1
ATOM 911 N N . GLU A 1 115 ? 3.316 17.538 -6.605 1.00 78.94 115 GLU A N 1
ATOM 912 C CA . GLU A 1 115 ? 3.172 16.708 -7.800 1.00 78.94 115 GLU A CA 1
ATOM 913 C C . GLU A 1 115 ? 3.813 15.323 -7.590 1.00 78.94 115 GLU A C 1
ATOM 915 O O . GLU A 1 115 ? 4.752 15.167 -6.807 1.00 78.94 115 GLU A O 1
ATOM 920 N N . LEU A 1 116 ? 3.308 14.306 -8.300 1.00 83.62 116 LEU A N 1
ATOM 921 C CA . LEU A 1 116 ? 3.783 12.916 -8.208 1.00 83.62 116 LEU A CA 1
ATOM 922 C C . LEU A 1 116 ? 3.690 12.300 -6.796 1.00 83.62 116 LEU A C 1
ATOM 924 O O . LEU A 1 116 ? 4.539 11.500 -6.405 1.00 83.62 116 LEU A O 1
ATOM 928 N N . TYR A 1 117 ? 2.617 12.588 -6.050 1.00 85.56 117 TYR A N 1
ATOM 929 C CA . TYR A 1 117 ? 2.331 11.965 -4.743 1.00 85.56 117 TYR A CA 1
ATOM 930 C C . TYR A 1 117 ? 2.317 10.423 -4.768 1.00 85.56 117 TYR A C 1
ATOM 932 O O . TYR A 1 117 ? 2.462 9.781 -3.731 1.00 85.56 117 TYR A O 1
ATOM 940 N N . ILE A 1 118 ? 2.170 9.808 -5.947 1.00 86.69 118 ILE A N 1
ATOM 941 C CA . ILE A 1 118 ? 2.292 8.358 -6.137 1.00 86.69 118 ILE A CA 1
ATOM 942 C C . ILE A 1 118 ? 3.641 7.811 -5.642 1.00 86.69 118 ILE A C 1
ATOM 944 O O . ILE A 1 118 ? 3.701 6.667 -5.203 1.00 86.69 118 ILE A O 1
ATOM 948 N N . LEU A 1 119 ? 4.699 8.631 -5.655 1.00 88.94 119 LEU A N 1
ATOM 949 C CA . LEU A 1 119 ? 6.011 8.282 -5.108 1.00 88.94 119 LEU A CA 1
ATOM 950 C C . LEU A 1 119 ? 5.971 8.147 -3.581 1.00 88.94 119 LEU A C 1
ATOM 952 O O . LEU A 1 119 ? 6.494 7.179 -3.038 1.00 88.94 119 LEU A O 1
ATOM 956 N N . ASP A 1 120 ? 5.286 9.060 -2.888 1.00 87.00 120 ASP A N 1
ATOM 957 C CA . ASP A 1 120 ? 5.090 8.945 -1.437 1.00 87.00 120 ASP A CA 1
ATOM 958 C C . ASP A 1 120 ? 4.219 7.752 -1.099 1.00 87.00 120 ASP A C 1
ATOM 960 O O . ASP A 1 120 ? 4.495 7.011 -0.159 1.00 87.00 120 ASP A O 1
ATOM 964 N N . TRP A 1 121 ? 3.169 7.543 -1.890 1.00 86.31 121 TRP A N 1
ATOM 965 C CA . TRP A 1 121 ? 2.280 6.417 -1.687 1.00 86.31 121 TRP A CA 1
ATOM 966 C C . TRP A 1 121 ? 3.014 5.087 -1.858 1.00 86.31 121 TRP A C 1
ATOM 968 O O . TRP A 1 121 ? 2.849 4.195 -1.030 1.00 86.31 121 TRP A O 1
ATOM 978 N N . MET A 1 122 ? 3.887 4.980 -2.864 1.00 89.44 122 MET A N 1
ATOM 979 C CA . MET A 1 122 ? 4.781 3.837 -3.049 1.00 89.44 122 MET A CA 1
ATOM 980 C C . MET A 1 122 ? 5.658 3.595 -1.815 1.00 89.44 122 MET A C 1
ATOM 982 O O . MET A 1 122 ? 5.769 2.453 -1.373 1.00 89.44 122 MET A O 1
ATOM 986 N N . VAL A 1 123 ? 6.242 4.646 -1.227 1.00 88.38 123 VAL A N 1
ATOM 987 C CA . VAL A 1 123 ? 7.052 4.523 -0.003 1.00 88.38 123 VAL A CA 1
ATOM 988 C C . VAL A 1 123 ? 6.204 4.007 1.163 1.00 88.38 123 VAL A C 1
ATOM 990 O O . VAL A 1 123 ? 6.602 3.041 1.815 1.00 88.38 123 VAL A O 1
ATOM 993 N N . VAL A 1 124 ? 5.011 4.573 1.381 1.00 88.50 124 VAL A N 1
ATOM 994 C CA . VAL A 1 124 ? 4.080 4.130 2.436 1.00 88.50 124 VAL A CA 1
ATOM 995 C C . VAL A 1 124 ? 3.722 2.649 2.272 1.00 88.50 124 VAL A C 1
ATOM 997 O O . VAL A 1 124 ? 3.820 1.887 3.231 1.00 88.50 124 VAL A O 1
ATOM 1000 N N . TRP A 1 125 ? 3.372 2.215 1.059 1.00 88.12 125 TRP A N 1
ATOM 1001 C CA . TRP A 1 125 ? 3.063 0.810 0.784 1.00 88.12 125 TRP A CA 1
ATOM 1002 C C . TRP A 1 125 ? 4.265 -0.116 0.979 1.00 88.12 125 TRP A C 1
ATOM 1004 O O . TRP A 1 125 ? 4.115 -1.202 1.536 1.00 88.12 125 TRP A O 1
ATOM 1014 N N . SER A 1 126 ? 5.458 0.302 0.547 1.00 83.88 126 SER A N 1
ATOM 1015 C CA . SER A 1 126 ? 6.675 -0.503 0.699 1.00 83.88 126 SER A CA 1
ATOM 1016 C C . SER A 1 126 ? 7.026 -0.769 2.167 1.00 83.88 126 SER A C 1
ATOM 1018 O O . SER A 1 126 ? 7.573 -1.824 2.488 1.00 83.88 126 SER A O 1
ATOM 1020 N N . GLY A 1 127 ? 6.633 0.139 3.070 1.00 85.50 127 GLY A N 1
ATOM 1021 C CA . GLY A 1 127 ? 6.783 -0.033 4.513 1.00 85.50 127 GLY A CA 1
ATOM 1022 C C . GLY A 1 127 ? 6.034 -1.250 5.063 1.00 85.50 127 GLY A C 1
ATOM 1023 O O . GLY A 1 127 ? 6.523 -1.872 5.999 1.00 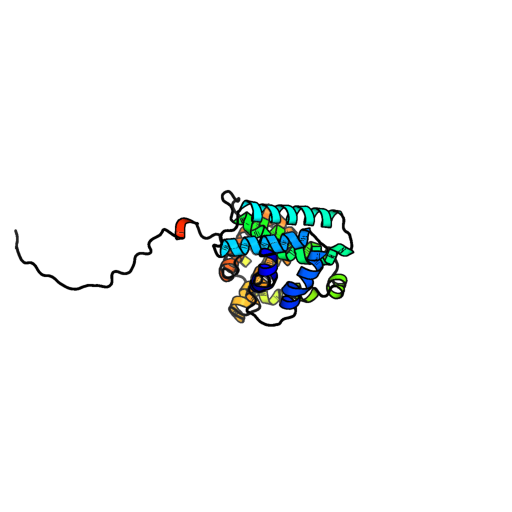85.50 127 GLY A O 1
ATOM 1024 N N . ILE A 1 128 ? 4.910 -1.655 4.457 1.00 86.62 128 ILE A N 1
ATOM 1025 C CA . ILE A 1 128 ? 4.166 -2.853 4.885 1.00 86.62 128 ILE A CA 1
ATOM 1026 C C . ILE A 1 128 ? 5.025 -4.109 4.731 1.00 86.62 128 ILE A C 1
ATOM 1028 O O . ILE A 1 128 ? 5.077 -4.925 5.645 1.00 86.62 128 ILE A O 1
ATOM 1032 N N . GLY A 1 129 ? 5.726 -4.249 3.599 1.00 80.81 129 GLY A N 1
ATOM 1033 C CA . GLY A 1 129 ? 6.613 -5.393 3.359 1.00 80.81 129 GLY A CA 1
ATOM 1034 C C . GLY A 1 129 ? 7.712 -5.482 4.418 1.00 80.81 129 GLY A C 1
ATOM 1035 O O . GLY A 1 129 ? 7.912 -6.534 5.014 1.00 80.81 129 GLY A O 1
ATOM 1036 N N . VAL A 1 130 ? 8.332 -4.342 4.742 1.00 84.12 130 VAL A N 1
ATOM 1037 C CA . VAL A 1 130 ? 9.342 -4.257 5.809 1.00 84.12 130 VAL A CA 1
ATOM 1038 C C . VAL A 1 130 ? 8.765 -4.668 7.164 1.00 84.12 130 VAL A C 1
ATOM 1040 O O . VAL A 1 130 ? 9.414 -5.398 7.905 1.00 84.12 130 VAL A O 1
ATOM 1043 N N . MET A 1 131 ? 7.546 -4.239 7.492 1.00 85.38 131 MET A N 1
ATOM 1044 C CA . MET A 1 131 ? 6.914 -4.605 8.763 1.00 85.38 131 MET A CA 1
ATOM 1045 C C . MET A 1 131 ? 6.582 -6.093 8.863 1.00 85.38 131 MET A C 1
ATOM 1047 O O . MET A 1 131 ? 6.743 -6.674 9.934 1.00 85.38 131 MET A O 1
ATOM 1051 N N . ILE A 1 132 ? 6.151 -6.716 7.765 1.00 82.19 132 ILE A N 1
ATOM 1052 C CA . ILE A 1 132 ? 5.919 -8.166 7.709 1.00 82.19 132 ILE A CA 1
ATOM 1053 C C . ILE A 1 132 ? 7.229 -8.923 7.961 1.00 82.19 132 ILE A C 1
ATOM 1055 O O . ILE A 1 132 ? 7.237 -9.882 8.734 1.00 82.19 132 ILE A O 1
ATOM 1059 N N . ASP A 1 133 ? 8.335 -8.467 7.366 1.00 82.94 133 ASP A N 1
ATOM 1060 C CA . ASP A 1 133 ? 9.658 -9.065 7.571 1.00 82.94 133 ASP A CA 1
ATOM 1061 C C . ASP A 1 133 ? 10.128 -8.926 9.030 1.00 82.94 133 ASP A C 1
ATOM 1063 O O . ASP A 1 133 ? 10.666 -9.877 9.600 1.00 82.94 133 ASP A O 1
ATOM 1067 N N . VAL A 1 134 ? 9.889 -7.764 9.654 1.00 83.06 134 VAL A N 1
ATOM 1068 C CA . VAL A 1 134 ? 10.244 -7.491 11.060 1.00 83.06 134 VAL A CA 1
ATOM 1069 C C . VAL A 1 134 ? 9.461 -8.384 12.023 1.00 83.06 134 VAL A C 1
ATOM 1071 O O . VAL A 1 134 ? 10.057 -9.003 12.904 1.00 83.06 134 VAL A O 1
ATOM 1074 N N . VAL A 1 135 ? 8.140 -8.478 11.853 1.00 81.56 135 VAL A N 1
ATOM 1075 C CA . VAL A 1 135 ? 7.272 -9.268 12.743 1.00 81.56 135 VAL A CA 1
ATOM 1076 C C . VAL A 1 135 ? 7.427 -10.773 12.513 1.00 81.56 135 VAL A C 1
ATOM 1078 O O . VAL A 1 135 ? 7.193 -11.553 13.428 1.00 81.56 135 VAL A O 1
ATOM 1081 N N . LYS A 1 136 ? 7.937 -11.177 11.344 1.00 80.62 136 LYS A N 1
ATOM 1082 C CA . LYS A 1 136 ? 8.081 -12.559 10.864 1.00 80.62 136 LYS A CA 1
ATOM 1083 C C . LYS A 1 136 ? 6.731 -13.240 10.585 1.00 80.62 136 LYS A C 1
ATOM 1085 O O . LYS A 1 136 ? 5.781 -13.108 11.357 1.00 80.62 136 LYS A O 1
ATOM 1090 N N . PRO A 1 137 ? 6.640 -14.079 9.535 1.00 78.81 137 PRO A N 1
ATOM 1091 C CA . PRO A 1 137 ? 5.390 -14.753 9.181 1.00 78.81 137 PRO A CA 1
ATOM 1092 C C . PRO A 1 137 ? 4.780 -15.607 10.299 1.00 78.81 137 PRO A C 1
ATOM 1094 O O . PRO A 1 137 ? 3.563 -15.626 10.439 1.00 78.81 137 PRO A O 1
ATOM 1097 N N . ALA A 1 138 ? 5.597 -16.292 11.106 1.00 81.94 138 ALA A N 1
ATOM 1098 C CA . ALA A 1 138 ? 5.117 -17.169 12.181 1.00 81.94 138 ALA A CA 1
ATOM 1099 C C . ALA A 1 138 ? 4.262 -16.423 13.219 1.00 81.94 138 ALA A C 1
ATOM 1101 O O . ALA A 1 138 ? 3.225 -16.925 13.642 1.00 81.94 138 ALA A O 1
ATOM 1102 N N . VAL A 1 139 ? 4.652 -15.192 13.552 1.00 81.19 139 VAL A N 1
ATOM 1103 C CA . VAL A 1 139 ? 3.916 -14.339 14.488 1.00 81.19 139 VAL A CA 1
ATOM 1104 C C . VAL A 1 139 ? 2.560 -13.952 13.893 1.00 81.19 139 VAL A C 1
ATOM 1106 O O . VAL A 1 139 ? 1.542 -13.989 14.574 1.00 81.19 139 VAL A O 1
ATOM 1109 N N . LEU A 1 140 ? 2.488 -13.675 12.588 1.00 82.62 140 LEU A N 1
ATOM 1110 C CA . LEU A 1 140 ? 1.206 -13.381 11.938 1.00 82.62 140 LEU A CA 1
ATOM 1111 C C . LEU A 1 140 ? 0.208 -14.536 12.068 1.00 82.62 140 LEU A C 1
ATOM 1113 O O . LEU A 1 140 ? -0.978 -14.276 12.264 1.00 82.62 140 LEU A O 1
ATOM 1117 N N . TRP A 1 141 ? 0.683 -15.783 11.985 1.00 85.12 141 TRP A N 1
ATOM 1118 C CA . TRP A 1 141 ? -0.141 -16.976 12.194 1.00 85.12 141 TRP A CA 1
ATOM 1119 C C . TRP A 1 141 ? -0.636 -17.090 13.635 1.00 85.12 141 TRP A C 1
ATOM 1121 O O . TRP A 1 141 ? -1.827 -17.318 13.837 1.00 85.12 141 TRP A O 1
ATOM 1131 N N . GLU A 1 142 ? 0.241 -16.875 14.617 1.00 85.94 142 GLU A N 1
ATOM 1132 C CA . GLU A 1 142 ? -0.100 -16.920 16.046 1.00 85.94 142 GLU A CA 1
ATOM 1133 C C . GLU A 1 142 ? -1.222 -15.935 16.399 1.00 85.94 142 GLU A C 1
ATOM 1135 O O . GLU A 1 142 ? -2.184 -16.278 17.085 1.00 85.94 142 GLU A O 1
ATOM 1140 N N . TYR A 1 143 ? -1.153 -14.729 15.838 1.00 84.12 143 TYR A N 1
ATOM 1141 C CA . TYR A 1 143 ? -2.151 -13.683 16.053 1.00 84.12 143 TYR A CA 1
ATOM 1142 C C . TYR A 1 143 ? -3.322 -13.733 15.054 1.00 84.12 143 TYR A C 1
ATOM 1144 O O . TYR A 1 143 ? -4.209 -12.876 15.063 1.00 84.12 143 TYR A O 1
ATOM 1152 N N . GLY A 1 144 ? -3.373 -14.748 14.187 1.00 84.25 144 GLY A N 1
ATOM 1153 C CA . GLY A 1 144 ? -4.483 -14.971 13.265 1.00 84.25 144 GLY A CA 1
ATOM 1154 C C . GLY A 1 144 ? -4.719 -13.816 12.287 1.00 84.25 144 GLY A C 1
ATOM 1155 O O . GLY A 1 144 ? -5.874 -13.490 12.000 1.00 84.25 144 GLY A O 1
ATOM 1156 N N . LEU A 1 145 ? -3.637 -13.199 11.807 1.00 86.31 145 LEU A N 1
ATOM 1157 C CA . LEU A 1 145 ? -3.621 -12.196 10.742 1.00 86.31 145 LEU A CA 1
ATOM 1158 C C . LEU A 1 145 ? -3.162 -12.692 9.344 1.00 86.31 145 LEU A C 1
ATOM 1160 O O . LEU A 1 145 ? -3.096 -11.846 8.446 1.00 86.31 145 LEU A O 1
ATOM 1164 N N . PRO A 1 146 ? -2.816 -13.973 9.085 1.00 84.88 146 PRO A N 1
ATOM 1165 C CA . PRO A 1 146 ? -2.126 -14.349 7.849 1.00 84.88 146 PRO A CA 1
ATOM 1166 C C . PRO A 1 146 ? -2.995 -14.136 6.603 1.00 84.88 146 PRO A C 1
ATOM 1168 O O . PRO A 1 146 ? -2.482 -13.754 5.550 1.00 84.88 146 PRO A O 1
ATOM 1171 N N . GLU A 1 147 ? -4.318 -14.281 6.707 1.00 85.31 147 GLU A N 1
ATOM 1172 C CA . GLU A 1 147 ? -5.242 -14.110 5.584 1.00 85.31 147 GLU A CA 1
ATOM 1173 C C . GLU A 1 147 ? -5.305 -12.663 5.084 1.00 85.31 147 GLU A C 1
ATOM 1175 O O . GLU A 1 147 ? -5.585 -12.434 3.907 1.00 85.31 147 GLU A O 1
ATOM 1180 N N . LEU A 1 148 ? -4.975 -11.677 5.928 1.00 81.94 148 LEU A N 1
ATOM 1181 C CA . LEU A 1 148 ? -4.869 -10.276 5.506 1.00 81.94 148 LEU A CA 1
ATOM 1182 C C . LEU A 1 148 ? -3.736 -10.080 4.479 1.00 81.94 148 LEU A C 1
ATOM 1184 O O . LEU A 1 148 ? -3.826 -9.224 3.587 1.00 81.94 148 LEU A O 1
ATOM 1188 N N . PHE A 1 149 ? -2.699 -10.914 4.561 1.00 79.62 149 PHE A N 1
ATOM 1189 C CA . PHE A 1 149 ? -1.474 -10.835 3.761 1.00 79.62 149 PHE A CA 1
ATOM 1190 C C . PHE A 1 149 ? -1.363 -11.924 2.702 1.00 79.62 149 PHE A C 1
ATOM 1192 O O . PHE A 1 149 ? -0.557 -11.793 1.782 1.00 79.62 149 PHE A O 1
ATOM 1199 N N . PHE A 1 150 ? -2.196 -12.961 2.773 1.00 78.75 150 PHE A N 1
ATOM 1200 C CA . PHE A 1 150 ? -2.215 -14.010 1.769 1.00 78.75 150 PHE A CA 1
ATOM 1201 C C . PHE A 1 150 ? -2.527 -13.432 0.386 1.00 78.75 150 PHE A C 1
ATOM 1203 O O . PHE A 1 150 ? -3.536 -12.750 0.178 1.00 78.75 150 PHE A O 1
ATOM 1210 N N . ARG A 1 151 ? -1.655 -13.704 -0.582 1.00 74.56 151 ARG A N 1
ATOM 1211 C CA . ARG A 1 151 ? -1.858 -13.355 -1.988 1.00 74.56 151 ARG A CA 1
ATOM 1212 C C . ARG A 1 151 ? -1.581 -14.597 -2.833 1.00 74.56 151 ARG A C 1
ATOM 1214 O O . ARG A 1 151 ? -0.580 -15.267 -2.579 1.00 74.56 151 ARG A O 1
ATOM 1221 N N . PRO A 1 152 ? -2.428 -14.909 -3.832 1.00 78.44 152 PRO A N 1
ATOM 1222 C CA . PRO A 1 152 ? -2.156 -16.006 -4.749 1.00 78.44 152 PRO A CA 1
ATOM 1223 C C . PRO A 1 152 ? -0.779 -15.849 -5.411 1.00 78.44 152 PRO A C 1
ATOM 1225 O O . PRO A 1 152 ? -0.390 -14.714 -5.725 1.00 78.44 152 PRO A O 1
ATOM 1228 N N . PRO A 1 153 ? -0.057 -16.957 -5.650 1.00 80.81 153 PRO A N 1
ATOM 1229 C CA . PRO A 1 153 ? 1.269 -16.915 -6.250 1.00 80.81 153 PRO A CA 1
ATOM 1230 C C . PRO A 1 153 ? 1.251 -16.248 -7.631 1.00 80.81 153 PRO A C 1
ATOM 1232 O O . PRO A 1 153 ? 0.249 -16.261 -8.351 1.00 80.81 153 PRO A O 1
ATOM 1235 N N . LEU A 1 154 ? 2.384 -15.645 -7.992 1.00 83.12 154 LEU A N 1
ATOM 1236 C CA . LEU A 1 154 ? 2.554 -14.882 -9.225 1.00 83.12 154 LEU A CA 1
ATOM 1237 C C . LEU A 1 154 ? 3.338 -15.704 -10.244 1.00 83.12 154 LEU A C 1
ATOM 1239 O O . LEU A 1 154 ? 4.499 -16.025 -10.006 1.00 83.12 154 LEU A O 1
ATOM 1243 N N . ASN A 1 155 ? 2.753 -15.970 -11.413 1.00 88.88 155 ASN A N 1
ATOM 1244 C CA . ASN A 1 155 ? 3.535 -16.434 -12.558 1.00 88.88 155 ASN A CA 1
ATOM 1245 C C . ASN A 1 155 ? 4.210 -15.230 -13.232 1.00 88.88 155 ASN A C 1
ATOM 1247 O O . ASN A 1 155 ? 3.685 -14.671 -14.196 1.00 88.88 155 ASN A O 1
ATOM 1251 N N . LEU A 1 156 ? 5.352 -14.802 -12.690 1.00 90.94 156 LEU A N 1
ATOM 1252 C CA . LEU A 1 156 ? 6.079 -13.626 -13.175 1.00 90.94 156 LEU A CA 1
ATOM 1253 C C . LEU A 1 156 ? 6.645 -13.814 -14.590 1.00 90.94 156 LEU A C 1
ATOM 1255 O O .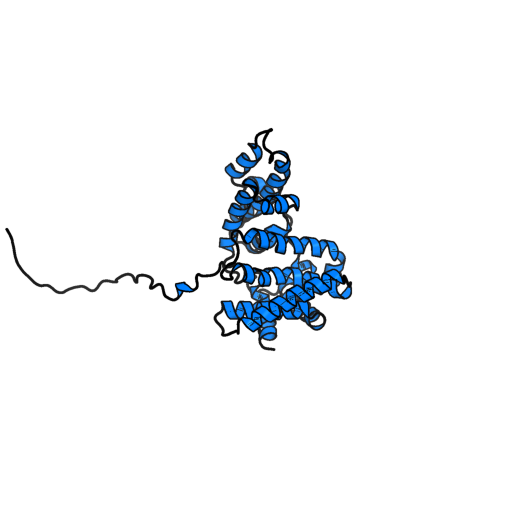 LEU A 1 156 ? 6.680 -12.858 -15.365 1.00 90.94 156 LEU A O 1
ATOM 1259 N N . ASP A 1 157 ? 7.051 -15.034 -14.939 1.00 91.12 157 ASP A N 1
ATOM 1260 C CA . ASP A 1 157 ? 7.620 -15.331 -16.256 1.00 91.12 157 ASP A CA 1
ATOM 1261 C C . ASP A 1 157 ? 6.547 -15.391 -17.345 1.00 91.12 157 ASP A C 1
ATOM 1263 O O . ASP A 1 157 ? 6.783 -14.951 -18.463 1.00 91.12 157 ASP A O 1
ATOM 1267 N N . GLY A 1 158 ? 5.332 -15.838 -17.019 1.00 92.06 158 GLY A N 1
ATOM 1268 C CA . GLY A 1 158 ? 4.186 -15.690 -17.918 1.00 92.06 158 GLY A CA 1
ATOM 1269 C C . GLY A 1 158 ? 3.703 -14.241 -18.009 1.00 92.06 158 GLY A C 1
ATOM 1270 O O . GLY A 1 158 ? 3.356 -13.758 -19.085 1.00 92.06 158 GLY A O 1
ATOM 1271 N N . ALA A 1 159 ? 3.714 -13.516 -16.888 1.00 92.44 159 ALA A N 1
ATOM 1272 C CA . ALA A 1 159 ? 3.197 -12.155 -16.795 1.00 92.44 159 ALA A CA 1
ATOM 1273 C C . ALA A 1 159 ? 3.951 -11.144 -17.672 1.00 92.44 159 ALA A C 1
ATOM 1275 O O . ALA A 1 159 ? 3.329 -10.224 -18.208 1.00 92.44 159 ALA A O 1
ATOM 1276 N N . ILE A 1 160 ? 5.264 -11.315 -17.862 1.00 94.25 160 ILE A N 1
ATOM 1277 C CA . ILE A 1 160 ? 6.061 -10.403 -18.696 1.00 94.25 160 ILE A CA 1
ATOM 1278 C C . ILE A 1 160 ? 5.559 -10.345 -20.146 1.00 94.25 160 ILE A C 1
ATOM 1280 O O . ILE A 1 160 ? 5.618 -9.291 -20.772 1.00 94.25 160 ILE A O 1
ATOM 1284 N N . LEU A 1 161 ? 4.977 -11.439 -20.653 1.00 93.81 161 LEU A N 1
ATOM 1285 C CA . LEU A 1 161 ? 4.431 -11.537 -22.012 1.00 93.81 161 LEU A CA 1
ATOM 1286 C C . LEU A 1 161 ? 3.200 -10.643 -22.228 1.00 93.81 161 LEU A C 1
ATOM 1288 O O . LEU A 1 161 ? 2.797 -10.397 -23.363 1.00 93.81 161 LEU A O 1
ATOM 1292 N N . HIS A 1 162 ? 2.589 -10.161 -21.144 1.00 94.81 162 HIS A N 1
ATOM 1293 C CA . HIS A 1 162 ? 1.441 -9.261 -21.181 1.00 94.81 162 HIS A CA 1
ATOM 1294 C C . HIS A 1 162 ? 1.834 -7.781 -21.083 1.00 94.81 162 HIS A C 1
ATOM 1296 O O . HIS A 1 162 ? 0.975 -6.913 -21.247 1.00 94.81 162 HIS A O 1
ATOM 1302 N N . VAL A 1 163 ? 3.108 -7.471 -20.826 1.00 95.12 163 VAL A N 1
ATOM 1303 C CA . VAL A 1 163 ? 3.599 -6.089 -20.799 1.00 95.12 163 VAL A CA 1
ATOM 1304 C C . VAL A 1 163 ? 3.581 -5.508 -22.218 1.00 95.12 163 VAL A C 1
ATOM 1306 O O . VAL A 1 163 ? 3.957 -6.199 -23.167 1.00 95.12 163 VAL A O 1
ATOM 1309 N N . PRO A 1 164 ? 3.189 -4.232 -22.404 1.00 94.38 164 PRO A N 1
ATOM 1310 C CA . PRO A 1 164 ? 3.277 -3.580 -23.704 1.00 94.38 164 PRO A CA 1
ATOM 1311 C C . PRO A 1 164 ? 4.686 -3.687 -24.302 1.00 94.38 164 PRO A C 1
ATOM 1313 O O . PRO A 1 164 ? 5.656 -3.234 -23.695 1.00 94.38 164 PRO A O 1
ATOM 1316 N N . VAL A 1 165 ? 4.790 -4.228 -25.521 1.00 93.25 165 VAL A N 1
ATOM 1317 C CA . VAL A 1 165 ? 6.075 -4.493 -26.201 1.00 93.25 165 VAL A CA 1
ATOM 1318 C C . VAL A 1 165 ? 6.966 -3.252 -26.261 1.00 93.25 165 VAL A C 1
ATOM 1320 O O . VAL A 1 165 ? 8.168 -3.352 -26.042 1.00 93.25 165 VAL A O 1
ATOM 1323 N N . ARG A 1 166 ? 6.377 -2.066 -26.474 1.00 92.81 166 ARG A N 1
ATOM 1324 C CA . ARG A 1 166 ? 7.119 -0.794 -26.487 1.00 92.81 166 ARG A CA 1
ATOM 1325 C C . ARG A 1 166 ? 7.832 -0.504 -25.163 1.00 92.81 166 ARG A C 1
ATOM 1327 O O . ARG A 1 166 ? 8.918 0.061 -25.167 1.00 92.81 166 ARG A O 1
ATOM 1334 N N . LEU A 1 167 ? 7.236 -0.880 -24.033 1.00 93.31 167 LEU A N 1
ATOM 1335 C CA . LEU A 1 167 ? 7.824 -0.659 -22.714 1.00 93.31 167 LEU A CA 1
ATOM 1336 C C . LEU A 1 167 ? 8.997 -1.619 -22.470 1.00 93.31 167 LEU A C 1
ATOM 1338 O O . LEU A 1 167 ? 10.031 -1.201 -21.959 1.00 93.31 167 LEU A O 1
ATOM 1342 N N . LEU A 1 168 ? 8.865 -2.876 -22.911 1.00 93.12 168 LEU A N 1
ATOM 1343 C CA . LEU A 1 168 ? 9.963 -3.848 -22.900 1.00 93.12 168 LEU A CA 1
ATOM 1344 C C . LEU A 1 168 ? 11.124 -3.386 -23.784 1.00 93.12 168 LEU A C 1
ATOM 1346 O O . LEU A 1 168 ? 12.265 -3.379 -23.329 1.00 93.12 168 LEU A O 1
ATOM 1350 N N . SER A 1 169 ? 10.842 -2.951 -25.016 1.00 92.88 169 SER A N 1
ATOM 1351 C CA . SER A 1 169 ? 11.888 -2.481 -25.926 1.00 92.88 169 SER A CA 1
ATOM 1352 C C . SER A 1 169 ? 12.639 -1.283 -25.357 1.00 92.88 169 SER A C 1
ATOM 1354 O O . SER A 1 169 ? 13.853 -1.248 -25.448 1.00 92.88 169 SER A O 1
ATOM 1356 N N . LEU A 1 170 ? 11.957 -0.338 -24.701 1.00 92.56 170 LEU A N 1
ATOM 1357 C CA . LEU A 1 170 ? 12.629 0.819 -24.098 1.00 92.56 170 LEU A CA 1
ATOM 1358 C C . LEU A 1 170 ? 13.642 0.424 -23.016 1.00 92.56 170 LEU A C 1
ATOM 1360 O O . LEU A 1 170 ? 14.695 1.043 -22.930 1.00 92.56 170 LEU A O 1
ATOM 1364 N N . VAL A 1 171 ? 13.351 -0.610 -22.222 1.00 91.94 171 VAL A N 1
ATOM 1365 C CA . VAL A 1 171 ? 14.281 -1.102 -21.192 1.00 91.94 171 VAL A CA 1
ATOM 1366 C C . VAL A 1 171 ? 15.479 -1.825 -21.812 1.00 91.94 171 VAL A C 1
ATOM 1368 O O . VAL A 1 171 ? 16.593 -1.684 -21.319 1.00 91.94 171 VAL A O 1
ATOM 1371 N N . PHE A 1 172 ? 15.276 -2.587 -22.888 1.00 90.62 172 PHE A N 1
ATOM 1372 C CA . PHE A 1 172 ? 16.360 -3.334 -23.539 1.00 90.62 172 PHE A CA 1
ATOM 1373 C C . PHE A 1 172 ? 17.164 -2.517 -24.557 1.00 90.62 172 PHE A C 1
ATOM 1375 O O . PHE A 1 172 ? 18.273 -2.911 -24.898 1.00 90.62 172 PHE A O 1
ATOM 1382 N N . SER A 1 173 ? 16.644 -1.377 -25.011 1.00 91.75 173 SER A N 1
ATOM 1383 C CA . SER A 1 173 ? 17.325 -0.466 -25.939 1.00 91.75 173 SER A CA 1
ATOM 1384 C C . SER A 1 173 ? 18.186 0.597 -25.243 1.00 91.75 173 SER A C 1
ATOM 1386 O O . SER A 1 173 ? 18.650 1.523 -25.907 1.00 91.75 173 SER A O 1
ATOM 1388 N N . ILE A 1 174 ? 18.388 0.509 -23.923 1.00 90.00 174 ILE A N 1
ATOM 1389 C CA . ILE A 1 174 ? 19.265 1.428 -23.186 1.00 90.00 174 ILE A CA 1
ATOM 1390 C C . ILE A 1 174 ? 20.707 1.256 -23.686 1.00 90.00 174 ILE A C 1
ATOM 1392 O O . ILE A 1 174 ? 21.243 0.144 -23.670 1.00 90.00 174 ILE A O 1
ATOM 1396 N N . SER A 1 175 ? 21.334 2.355 -24.118 1.00 88.75 175 SER A N 1
ATOM 1397 C CA . SER A 1 175 ? 22.714 2.354 -24.627 1.00 88.75 175 SER A CA 1
ATOM 1398 C C . SER A 1 175 ? 23.708 1.849 -23.575 1.00 88.75 175 SER A C 1
ATOM 1400 O O . SER A 1 175 ? 23.472 2.008 -22.380 1.00 88.75 175 SER A O 1
ATOM 1402 N N . GLU A 1 176 ? 24.827 1.259 -24.003 1.00 87.25 176 GLU A N 1
ATOM 1403 C CA . GLU A 1 176 ? 25.897 0.811 -23.090 1.00 87.25 176 GLU A CA 1
ATOM 1404 C C . GLU A 1 176 ? 26.437 1.963 -22.230 1.00 87.25 176 GLU A C 1
ATOM 1406 O O . GLU A 1 176 ? 26.697 1.777 -21.044 1.00 87.25 176 GLU A O 1
ATOM 1411 N N . ASP A 1 177 ? 26.535 3.160 -22.814 1.00 90.56 177 ASP A N 1
ATOM 1412 C CA . ASP A 1 177 ? 27.064 4.359 -22.151 1.00 90.56 177 ASP A CA 1
ATOM 1413 C C . ASP A 1 177 ? 26.031 5.074 -21.261 1.00 90.56 177 ASP A C 1
ATOM 1415 O O . ASP A 1 177 ? 26.336 6.087 -20.627 1.00 90.56 177 ASP A O 1
ATOM 1419 N N . ASP A 1 178 ? 24.785 4.593 -21.228 1.00 90.12 178 ASP A N 1
ATOM 1420 C CA . ASP A 1 178 ? 23.719 5.244 -20.477 1.00 90.12 178 ASP A CA 1
ATOM 1421 C C . ASP A 1 178 ? 23.872 4.971 -18.966 1.00 90.12 178 ASP A C 1
ATOM 1423 O O . ASP A 1 178 ? 23.993 3.814 -18.549 1.00 90.12 178 ASP A O 1
ATOM 1427 N N . PRO A 1 179 ? 23.805 5.996 -18.098 1.00 87.88 179 PRO A N 1
ATOM 1428 C CA . PRO A 1 179 ? 23.890 5.809 -16.650 1.00 87.88 179 PRO A CA 1
ATOM 1429 C C . PRO A 1 179 ? 22.762 4.940 -16.065 1.00 87.88 179 PRO A C 1
ATOM 1431 O O . PRO A 1 179 ? 22.877 4.477 -14.931 1.00 87.88 179 PRO A O 1
ATOM 1434 N N . GLU A 1 180 ? 21.662 4.716 -16.789 1.00 88.75 180 GLU A N 1
ATOM 1435 C CA . GLU A 1 180 ? 20.581 3.808 -16.398 1.00 88.75 180 GLU A CA 1
ATOM 1436 C C . GLU A 1 180 ? 20.825 2.345 -16.789 1.00 88.75 180 GLU A C 1
ATOM 1438 O O . GLU A 1 180 ? 20.110 1.457 -16.313 1.00 88.75 180 GLU A O 1
ATOM 1443 N N . ARG A 1 181 ? 21.856 2.061 -17.593 1.00 90.12 181 ARG A N 1
ATOM 1444 C CA . ARG A 1 181 ? 22.210 0.712 -18.050 1.00 90.12 181 ARG A CA 1
ATOM 1445 C C . ARG A 1 181 ? 22.360 -0.312 -16.916 1.00 90.12 181 ARG A C 1
ATOM 1447 O O . ARG A 1 181 ? 21.790 -1.402 -17.034 1.00 90.12 181 ARG A O 1
ATOM 1454 N N . PRO A 1 182 ? 23.014 0.001 -15.777 1.00 93.19 182 PRO A N 1
ATOM 1455 C CA . PRO A 1 182 ? 23.132 -0.942 -14.663 1.00 93.19 182 PRO A CA 1
ATOM 1456 C C . PRO A 1 182 ? 21.785 -1.316 -14.022 1.00 93.19 182 PRO A C 1
ATOM 1458 O O . PRO A 1 182 ? 21.699 -2.280 -13.261 1.00 93.19 182 PRO A O 1
ATOM 1461 N N . HIS A 1 183 ? 20.718 -0.564 -14.307 1.00 94.19 183 HIS A N 1
ATOM 1462 C CA . HIS A 1 183 ? 19.401 -0.727 -13.699 1.00 94.19 183 HIS A CA 1
ATOM 1463 C C . HIS A 1 183 ? 18.406 -1.518 -14.559 1.00 94.19 183 HIS A C 1
ATOM 1465 O O . HIS A 1 183 ? 17.276 -1.736 -14.113 1.00 94.19 183 HIS A O 1
ATOM 1471 N N . ILE A 1 184 ? 18.810 -2.024 -15.734 1.00 94.44 184 ILE A N 1
ATOM 1472 C CA . ILE A 1 184 ? 17.955 -2.837 -16.623 1.00 94.44 184 ILE A CA 1
ATOM 1473 C C . ILE A 1 184 ? 17.253 -3.967 -15.867 1.00 94.44 184 ILE A C 1
ATOM 1475 O O . ILE A 1 184 ? 16.041 -4.132 -15.985 1.00 94.44 184 ILE A O 1
ATOM 1479 N N . SER A 1 185 ? 17.988 -4.729 -15.052 1.00 94.88 185 SER A N 1
ATOM 1480 C CA . SER A 1 185 ? 17.424 -5.850 -14.288 1.00 94.88 185 SER A CA 1
ATOM 1481 C C . SER A 1 185 ? 16.348 -5.395 -13.295 1.00 94.88 185 SER A C 1
ATOM 1483 O O . SER A 1 185 ? 15.340 -6.076 -13.100 1.00 94.88 185 SER A O 1
ATOM 1485 N N . THR A 1 186 ? 16.520 -4.208 -12.708 1.00 96.19 186 THR A N 1
ATOM 1486 C CA . THR A 1 186 ? 15.553 -3.602 -11.786 1.00 96.19 186 THR A CA 1
ATOM 1487 C C . THR A 1 186 ? 14.280 -3.197 -12.523 1.00 96.19 186 THR A C 1
ATOM 1489 O O . THR A 1 186 ? 13.183 -3.523 -12.063 1.00 96.19 186 THR A O 1
ATOM 1492 N N . TYR A 1 187 ? 14.407 -2.545 -13.682 1.00 96.12 187 TYR A N 1
ATOM 1493 C CA . TYR A 1 187 ? 13.260 -2.203 -14.523 1.00 96.12 187 TYR A CA 1
ATOM 1494 C C . TYR A 1 187 ? 12.534 -3.445 -15.021 1.00 96.12 187 TYR A C 1
ATOM 1496 O O . TYR A 1 187 ? 11.315 -3.528 -14.898 1.00 96.12 187 TYR A O 1
ATOM 1504 N N . TYR A 1 188 ? 13.272 -4.445 -15.498 1.00 95.31 188 TYR A N 1
ATOM 1505 C CA . TYR A 1 188 ? 12.706 -5.702 -15.968 1.00 95.31 188 TYR A CA 1
ATOM 1506 C C . TYR A 1 188 ? 11.906 -6.421 -14.873 1.00 95.31 188 TYR A C 1
ATOM 1508 O O . TYR A 1 188 ? 10.781 -6.858 -15.112 1.00 95.31 188 TYR A O 1
ATOM 1516 N N . ASN A 1 189 ? 12.420 -6.466 -13.641 1.00 94.69 189 ASN A N 1
ATOM 1517 C CA . ASN A 1 189 ? 11.690 -7.036 -12.508 1.00 94.69 189 ASN A CA 1
ATOM 1518 C C . ASN A 1 189 ? 10.411 -6.251 -12.179 1.00 94.69 189 ASN A C 1
ATOM 1520 O O . ASN A 1 189 ? 9.362 -6.859 -11.970 1.00 94.69 189 ASN A O 1
ATOM 1524 N N . ALA A 1 190 ? 10.453 -4.914 -12.186 1.00 95.56 190 ALA A N 1
ATOM 1525 C CA . ALA A 1 190 ? 9.249 -4.097 -12.010 1.00 95.56 190 ALA A CA 1
ATOM 1526 C C . ALA A 1 190 ? 8.222 -4.332 -13.136 1.00 95.56 190 ALA A C 1
ATOM 1528 O O . ALA A 1 190 ? 7.017 -4.405 -12.875 1.00 95.56 190 ALA A O 1
ATOM 1529 N N . LEU A 1 191 ? 8.689 -4.531 -14.374 1.00 96.38 191 LEU A N 1
ATOM 1530 C CA . LEU A 1 191 ? 7.845 -4.891 -15.511 1.00 96.38 191 LEU A CA 1
ATOM 1531 C C . LEU A 1 191 ? 7.192 -6.260 -15.351 1.00 96.38 191 LEU A C 1
ATOM 1533 O O . LEU A 1 191 ? 6.016 -6.376 -15.682 1.00 96.38 191 LEU A O 1
ATOM 1537 N N . LYS A 1 192 ? 7.874 -7.271 -14.795 1.00 95.62 192 LYS A N 1
ATOM 1538 C CA . LYS A 1 192 ? 7.236 -8.567 -14.492 1.00 95.62 192 LYS A CA 1
ATOM 1539 C C . LYS A 1 192 ? 6.017 -8.383 -13.584 1.00 95.62 192 LYS A C 1
ATOM 1541 O O . LYS A 1 192 ? 4.941 -8.895 -13.887 1.00 95.62 192 LYS A O 1
ATOM 1546 N N . TYR A 1 193 ? 6.150 -7.592 -12.516 1.00 94.81 193 TYR A N 1
ATOM 1547 C CA . TYR A 1 193 ? 5.033 -7.298 -11.611 1.00 94.81 193 TYR A CA 1
ATOM 1548 C C . TYR A 1 193 ? 3.931 -6.478 -12.280 1.00 94.81 193 TYR A C 1
ATOM 1550 O O . TYR A 1 193 ? 2.754 -6.789 -12.106 1.00 94.81 193 TYR A O 1
ATOM 1558 N N . LEU A 1 194 ? 4.272 -5.455 -13.068 1.00 96.06 194 LEU A N 1
ATOM 1559 C CA . LEU A 1 194 ? 3.290 -4.706 -13.864 1.00 96.06 194 LEU A CA 1
ATOM 1560 C C . LEU A 1 194 ? 2.555 -5.620 -14.861 1.00 96.06 194 LEU A C 1
ATOM 1562 O O . LEU A 1 194 ? 1.342 -5.510 -15.036 1.00 96.06 194 LEU A O 1
ATOM 1566 N N . GLY A 1 195 ? 3.273 -6.568 -15.462 1.00 95.75 195 GLY A N 1
ATOM 1567 C CA . GLY A 1 195 ? 2.741 -7.596 -16.347 1.00 95.75 195 GLY A CA 1
ATOM 1568 C C . GLY A 1 195 ? 1.659 -8.440 -15.686 1.00 95.75 195 GLY A C 1
ATOM 1569 O O . GLY A 1 195 ? 0.700 -8.813 -16.353 1.00 95.75 195 GLY A O 1
ATOM 1570 N N . THR A 1 196 ? 1.733 -8.666 -14.367 1.00 94.06 196 THR A N 1
ATOM 1571 C CA . THR A 1 196 ? 0.676 -9.403 -13.652 1.00 94.06 196 THR A CA 1
ATOM 1572 C C . THR A 1 196 ? -0.655 -8.655 -13.697 1.00 94.06 196 THR A C 1
ATOM 1574 O O . THR A 1 196 ? -1.695 -9.287 -13.838 1.00 94.06 196 THR A O 1
ATOM 1577 N N . LEU A 1 197 ? -0.645 -7.316 -13.660 1.00 94.88 197 LEU A N 1
ATOM 1578 C CA . LEU A 1 197 ? -1.862 -6.506 -13.773 1.00 94.88 197 LEU A CA 1
ATOM 1579 C C . LEU A 1 197 ? -2.455 -6.585 -15.183 1.00 94.88 197 LEU A C 1
ATOM 1581 O O . LEU A 1 197 ? -3.666 -6.735 -15.336 1.00 94.88 197 LEU A O 1
ATOM 1585 N N . TYR A 1 198 ? -1.605 -6.537 -16.213 1.00 95.06 198 TYR A N 1
ATOM 1586 C CA . TYR A 1 198 ? -2.033 -6.734 -17.600 1.00 95.06 198 TYR A CA 1
ATOM 1587 C C . TYR A 1 198 ? -2.569 -8.148 -17.851 1.00 95.06 198 TYR A C 1
ATOM 1589 O O . TYR A 1 198 ? -3.576 -8.305 -18.539 1.00 95.06 198 TYR A O 1
ATOM 1597 N N . ALA A 1 199 ? -1.916 -9.169 -17.294 1.00 93.00 199 ALA A N 1
ATOM 1598 C CA . ALA A 1 199 ? -2.327 -10.561 -17.416 1.00 93.00 199 ALA A CA 1
ATOM 1599 C C . ALA A 1 199 ? -3.696 -10.798 -16.770 1.00 93.00 199 ALA A C 1
ATOM 1601 O O . ALA A 1 199 ? -4.578 -11.352 -17.420 1.00 93.00 199 ALA A O 1
ATOM 1602 N N . GLU A 1 200 ? -3.909 -10.316 -15.542 1.00 90.94 200 GLU A N 1
ATOM 1603 C CA . GLU A 1 200 ? -5.220 -10.384 -14.885 1.00 90.94 200 GLU A CA 1
ATOM 1604 C C . GLU A 1 200 ? -6.292 -9.652 -15.685 1.00 90.94 200 GLU A C 1
ATOM 1606 O O . GLU A 1 200 ? -7.361 -10.202 -15.923 1.00 90.94 200 GLU A O 1
ATOM 1611 N N . LEU A 1 201 ? -5.998 -8.436 -16.155 1.00 91.25 201 LEU A N 1
ATOM 1612 C CA . LEU A 1 201 ? -6.963 -7.662 -16.929 1.00 91.25 201 LEU A CA 1
ATOM 1613 C C . LEU A 1 201 ? -7.344 -8.371 -18.239 1.00 91.25 201 LEU A C 1
ATOM 1615 O O . LEU A 1 201 ? -8.506 -8.336 -18.635 1.00 91.25 201 LEU A O 1
ATOM 1619 N N . ARG A 1 202 ? -6.384 -9.026 -18.904 1.00 89.38 202 ARG A N 1
ATOM 1620 C CA . ARG A 1 202 ? -6.610 -9.736 -20.172 1.00 89.38 202 ARG A CA 1
ATOM 1621 C C . ARG A 1 202 ? -7.315 -11.079 -19.984 1.00 89.38 202 ARG A C 1
ATOM 1623 O O . ARG A 1 202 ? -8.194 -11.404 -20.773 1.00 89.38 202 ARG A O 1
ATOM 1630 N N . ASN A 1 203 ? -6.905 -11.854 -18.983 1.00 85.44 203 ASN A N 1
ATOM 1631 C CA . ASN A 1 203 ? -7.333 -13.244 -18.813 1.00 85.44 203 ASN A CA 1
ATOM 1632 C C . ASN A 1 203 ? -8.533 -13.369 -17.863 1.00 85.44 203 ASN A C 1
ATOM 1634 O O . ASN A 1 203 ? -9.424 -14.177 -18.101 1.00 85.44 203 ASN A O 1
ATOM 1638 N N . GLY A 1 204 ? -8.554 -12.579 -16.786 1.00 75.62 204 GLY A N 1
ATOM 1639 C CA . GLY A 1 204 ? -9.574 -12.608 -15.733 1.00 75.62 204 GLY A CA 1
ATOM 1640 C C . GLY A 1 204 ? -10.528 -11.408 -15.738 1.00 75.62 204 GLY A C 1
ATOM 1641 O O . GLY A 1 204 ? -11.472 -11.376 -14.946 1.00 75.62 204 GLY A O 1
ATOM 1642 N N . GLY A 1 205 ? -10.304 -10.412 -16.604 1.00 83.44 205 GLY A N 1
ATOM 1643 C CA . GLY A 1 205 ? -11.115 -9.197 -16.673 1.00 83.44 205 GLY A CA 1
ATOM 1644 C C . GLY A 1 205 ? -11.127 -8.432 -15.345 1.00 83.44 205 GLY A C 1
ATOM 1645 O O . GLY A 1 205 ? -10.103 -8.270 -14.687 1.00 83.44 205 GLY A O 1
ATOM 1646 N N . PHE A 1 206 ? -12.308 -7.981 -14.918 1.00 81.56 206 PHE A N 1
ATOM 1647 C CA . PHE A 1 206 ? -12.520 -7.310 -13.626 1.00 81.56 206 PHE A CA 1
ATOM 1648 C C . PHE A 1 206 ? -12.804 -8.302 -12.485 1.00 81.56 206 PHE A C 1
ATOM 1650 O O . PHE A 1 206 ? -13.676 -8.069 -11.646 1.00 81.56 206 PHE A O 1
ATOM 1657 N N . GLY A 1 207 ? -12.097 -9.434 -12.478 1.00 77.56 207 GLY A N 1
ATOM 1658 C CA . GLY A 1 207 ? -12.243 -10.480 -11.470 1.00 77.56 207 GLY A CA 1
ATOM 1659 C C . GLY A 1 207 ? -11.863 -10.030 -10.048 1.00 77.56 207 GLY A C 1
ATOM 1660 O O . GLY A 1 207 ? -11.220 -8.992 -9.856 1.00 77.56 207 GLY A O 1
ATOM 1661 N N . PRO A 1 208 ? -12.208 -10.835 -9.024 1.00 76.56 208 PRO A N 1
ATOM 1662 C CA . PRO A 1 208 ? -12.020 -10.482 -7.611 1.00 76.56 208 PRO A CA 1
ATOM 1663 C C . PRO A 1 208 ? -10.547 -10.321 -7.201 1.00 76.56 208 PRO A C 1
ATOM 1665 O O . PRO A 1 208 ? -10.259 -9.711 -6.176 1.00 76.56 208 PRO A O 1
ATOM 1668 N N . VAL A 1 209 ? -9.610 -10.836 -8.002 1.00 82.69 209 VAL A N 1
ATOM 1669 C CA . VAL A 1 209 ? -8.164 -10.776 -7.741 1.00 82.69 209 VAL A CA 1
ATOM 1670 C C . VAL A 1 209 ? -7.542 -9.460 -8.217 1.00 82.69 209 VAL A C 1
ATOM 1672 O O . VAL A 1 209 ? -6.587 -8.982 -7.602 1.00 82.69 209 VAL A O 1
ATOM 1675 N N . LEU A 1 210 ? -8.089 -8.832 -9.267 1.00 87.25 210 LEU A N 1
ATOM 1676 C CA . LEU A 1 210 ? -7.482 -7.654 -9.893 1.00 87.25 210 LEU A CA 1
ATOM 1677 C C . LEU A 1 210 ? -7.384 -6.476 -8.915 1.00 87.25 210 LEU A C 1
ATOM 1679 O O . LEU A 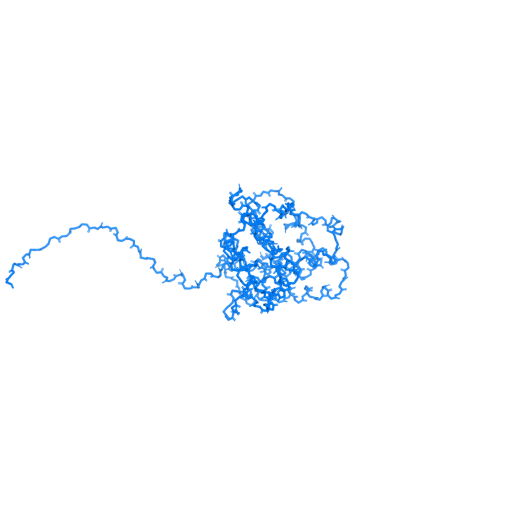1 210 ? -6.332 -5.851 -8.811 1.00 87.25 210 LEU A O 1
ATOM 1683 N N . THR A 1 211 ? -8.456 -6.187 -8.172 1.00 87.50 211 THR A N 1
ATOM 1684 C CA . THR A 1 211 ? -8.491 -5.044 -7.244 1.00 87.50 211 THR A CA 1
ATOM 1685 C C . THR A 1 211 ? -7.436 -5.171 -6.136 1.00 87.50 211 THR A C 1
ATOM 1687 O O . THR A 1 211 ? -6.581 -4.287 -6.057 1.00 87.50 211 THR A O 1
ATOM 1690 N N . PRO A 1 212 ? -7.396 -6.260 -5.338 1.00 85.06 212 PRO A N 1
ATOM 1691 C CA . PRO A 1 212 ? -6.317 -6.480 -4.375 1.00 85.06 212 PRO A CA 1
ATOM 1692 C C . PRO A 1 212 ? -4.924 -6.397 -5.000 1.00 85.06 212 PRO A C 1
ATOM 1694 O O . PRO A 1 212 ? -4.029 -5.808 -4.401 1.00 85.06 212 PRO A O 1
ATOM 1697 N N . ARG A 1 213 ? -4.745 -6.932 -6.217 1.00 87.62 213 ARG A N 1
ATOM 1698 C CA . ARG A 1 213 ? -3.455 -6.937 -6.917 1.00 87.62 213 ARG A CA 1
ATOM 1699 C C . ARG A 1 213 ? -2.994 -5.534 -7.310 1.00 87.62 213 ARG A C 1
ATOM 1701 O O . ARG A 1 213 ? -1.812 -5.235 -7.172 1.00 87.62 213 ARG A O 1
ATOM 1708 N N . ILE A 1 214 ? -3.915 -4.672 -7.747 1.00 91.00 214 ILE A N 1
ATOM 1709 C CA . ILE A 1 214 ? -3.629 -3.257 -8.009 1.00 91.00 214 ILE A CA 1
ATOM 1710 C C . ILE A 1 214 ? -3.223 -2.566 -6.707 1.00 91.00 214 ILE A C 1
ATOM 1712 O O . ILE A 1 214 ? -2.192 -1.905 -6.681 1.00 91.00 214 ILE A O 1
ATOM 1716 N N . LEU A 1 215 ? -3.987 -2.747 -5.622 1.00 87.38 215 LEU A N 1
ATOM 1717 C CA . LEU A 1 215 ? -3.702 -2.093 -4.340 1.00 87.38 215 LEU A CA 1
ATOM 1718 C C . LEU A 1 215 ? -2.323 -2.469 -3.797 1.00 87.38 215 LEU A C 1
ATOM 1720 O O . LEU A 1 215 ? -1.551 -1.597 -3.418 1.00 87.38 215 LEU A O 1
ATOM 1724 N N . THR A 1 216 ? -1.989 -3.759 -3.794 1.00 87.12 216 THR A N 1
ATOM 1725 C CA . THR A 1 216 ? -0.736 -4.241 -3.205 1.00 87.12 216 THR A CA 1
ATOM 1726 C C . THR A 1 216 ? 0.445 -4.236 -4.171 1.00 87.12 216 THR A C 1
ATOM 1728 O O . THR A 1 216 ? 1.482 -4.792 -3.844 1.00 87.12 216 THR A O 1
ATOM 1731 N N . TRP A 1 217 ? 0.342 -3.651 -5.367 1.00 91.06 217 TRP A N 1
ATOM 1732 C CA . TRP A 1 217 ? 1.418 -3.736 -6.367 1.00 91.06 217 TRP A CA 1
ATOM 1733 C C . TRP A 1 217 ? 2.772 -3.239 -5.830 1.00 91.06 217 TRP A C 1
ATOM 1735 O O . TRP A 1 217 ? 3.798 -3.894 -6.010 1.00 91.06 217 TRP A O 1
ATOM 1745 N N . PHE A 1 218 ? 2.762 -2.134 -5.081 1.00 89.38 218 PHE A N 1
ATOM 1746 C CA . PHE A 1 218 ? 3.963 -1.545 -4.485 1.00 89.38 218 PHE A CA 1
ATOM 1747 C C . PHE A 1 218 ? 4.655 -2.429 -3.440 1.00 89.38 218 PHE A C 1
ATOM 1749 O O . PHE A 1 218 ? 5.856 -2.271 -3.236 1.00 89.38 218 PHE A O 1
ATOM 1756 N N . THR A 1 219 ? 3.948 -3.367 -2.796 1.00 86.81 219 THR A N 1
ATOM 1757 C CA . THR A 1 219 ? 4.557 -4.245 -1.779 1.00 86.81 219 THR A CA 1
ATOM 1758 C C . THR A 1 219 ? 5.499 -5.280 -2.389 1.00 86.81 219 THR A C 1
ATOM 1760 O O . THR A 1 219 ? 6.287 -5.880 -1.670 1.00 86.81 219 THR A O 1
ATOM 1763 N N . PHE A 1 220 ? 5.421 -5.498 -3.705 1.00 86.88 220 PHE A N 1
ATOM 1764 C CA . PHE A 1 220 ? 6.249 -6.464 -4.427 1.00 86.88 220 PHE A CA 1
ATOM 1765 C C . PHE A 1 220 ? 7.438 -5.830 -5.156 1.00 86.88 220 PHE A C 1
ATOM 1767 O O . PHE A 1 220 ? 8.271 -6.541 -5.720 1.00 86.88 220 PHE A O 1
ATOM 1774 N N . LEU A 1 221 ? 7.524 -4.497 -5.185 1.00 88.62 221 LEU A N 1
ATOM 1775 C CA . LEU A 1 221 ? 8.564 -3.827 -5.952 1.00 88.62 221 LEU A CA 1
ATOM 1776 C C . LEU A 1 221 ? 9.933 -3.934 -5.274 1.00 88.62 221 LEU A C 1
ATOM 1778 O O . LEU A 1 221 ? 10.044 -3.725 -4.064 1.00 88.62 221 LEU A O 1
ATOM 1782 N N . PRO A 1 222 ? 11.007 -4.176 -6.046 1.00 87.69 222 PRO A N 1
ATOM 1783 C CA . PRO A 1 222 ? 12.361 -4.159 -5.511 1.00 87.69 222 PRO A CA 1
ATOM 1784 C C . PRO A 1 222 ? 12.721 -2.790 -4.916 1.00 87.69 222 PRO A C 1
ATOM 1786 O O . PRO A 1 222 ? 12.461 -1.756 -5.533 1.00 87.69 222 PRO A O 1
ATOM 1789 N N . ARG A 1 223 ? 13.426 -2.768 -3.775 1.00 90.50 223 ARG A N 1
ATOM 1790 C CA . ARG A 1 223 ? 13.938 -1.519 -3.170 1.00 90.50 223 ARG A CA 1
ATOM 1791 C C . ARG A 1 223 ? 14.725 -0.634 -4.154 1.00 90.50 223 ARG A C 1
ATOM 1793 O O . ARG A 1 223 ? 14.483 0.571 -4.152 1.00 90.50 223 ARG A O 1
ATOM 1800 N N . PRO A 1 224 ? 15.588 -1.175 -5.044 1.00 94.31 224 PRO A N 1
ATOM 1801 C CA . PRO A 1 224 ? 16.263 -0.355 -6.051 1.00 94.31 224 PRO A CA 1
ATOM 1802 C C . PRO A 1 224 ? 15.296 0.403 -6.970 1.00 94.31 224 PRO A C 1
ATOM 1804 O O . PRO A 1 224 ? 15.556 1.553 -7.308 1.00 94.31 224 PRO A O 1
ATOM 1807 N N . PHE A 1 225 ? 14.145 -0.182 -7.319 1.00 95.12 225 PHE A N 1
ATOM 1808 C CA . PHE A 1 225 ? 13.142 0.491 -8.148 1.00 95.12 225 PHE A CA 1
ATOM 1809 C C . PHE A 1 225 ? 12.519 1.693 -7.425 1.00 95.12 225 PHE A C 1
ATOM 1811 O O . PHE A 1 225 ? 12.287 2.736 -8.038 1.00 95.12 225 PHE A O 1
ATOM 1818 N N . ILE A 1 226 ? 12.298 1.574 -6.111 1.00 92.88 226 ILE A N 1
ATOM 1819 C CA . ILE A 1 226 ? 11.809 2.677 -5.272 1.00 92.88 226 ILE A CA 1
ATOM 1820 C C . ILE A 1 226 ? 12.825 3.827 -5.281 1.00 92.88 226 ILE A C 1
ATOM 1822 O O . ILE A 1 226 ? 12.446 4.982 -5.479 1.00 92.88 226 ILE A O 1
ATOM 1826 N N . THR A 1 227 ? 14.119 3.519 -5.147 1.00 94.31 227 THR A N 1
ATOM 1827 C CA . THR A 1 227 ? 15.202 4.513 -5.227 1.00 94.31 227 THR A CA 1
ATOM 1828 C C . THR A 1 227 ? 15.233 5.217 -6.584 1.00 94.31 227 THR A C 1
ATOM 1830 O O . THR A 1 227 ? 15.277 6.444 -6.627 1.00 94.31 227 THR A O 1
ATOM 1833 N N . LEU A 1 228 ? 15.142 4.472 -7.692 1.00 95.50 228 LEU A N 1
ATOM 1834 C CA . LEU A 1 228 ? 15.122 5.040 -9.050 1.00 95.50 228 LEU A CA 1
ATOM 1835 C C . LEU A 1 228 ? 13.899 5.934 -9.287 1.00 95.50 228 LEU A C 1
ATOM 1837 O O . LEU A 1 228 ? 14.007 7.001 -9.891 1.00 95.50 228 LEU A O 1
ATOM 1841 N N . SER A 1 229 ? 12.746 5.526 -8.762 1.00 94.56 229 SER A N 1
ATOM 1842 C CA . SER A 1 229 ? 11.503 6.295 -8.830 1.00 94.56 229 SER A CA 1
ATOM 1843 C C . SER A 1 229 ? 11.599 7.603 -8.040 1.00 94.56 229 SER A C 1
ATOM 1845 O O . SER A 1 229 ? 11.218 8.658 -8.544 1.00 94.56 229 SER A O 1
ATOM 1847 N N . ASN A 1 230 ? 12.168 7.564 -6.830 1.00 92.25 230 ASN A N 1
ATOM 1848 C CA . ASN A 1 230 ? 12.416 8.760 -6.018 1.00 92.25 230 ASN A CA 1
ATOM 1849 C C . ASN A 1 230 ? 13.461 9.689 -6.651 1.00 92.25 230 ASN A C 1
ATOM 1851 O O . ASN A 1 230 ? 13.309 10.907 -6.594 1.00 92.25 230 ASN A O 1
ATOM 1855 N N . ALA A 1 231 ? 14.465 9.123 -7.325 1.00 93.94 231 ALA A N 1
ATOM 1856 C CA . ALA A 1 231 ? 15.420 9.856 -8.155 1.00 93.94 231 ALA A CA 1
ATOM 1857 C C . ALA A 1 231 ? 14.820 10.348 -9.488 1.00 93.94 231 ALA A C 1
ATOM 1859 O O . ALA A 1 231 ? 15.533 10.944 -10.294 1.00 93.94 231 ALA A O 1
ATOM 1860 N N . ARG A 1 232 ? 13.520 10.111 -9.724 1.00 93.31 232 ARG A N 1
ATOM 1861 C CA . ARG A 1 232 ? 12.761 10.552 -10.903 1.00 93.31 232 ARG A CA 1
ATOM 1862 C C . ARG A 1 232 ? 13.378 10.100 -12.225 1.00 93.31 232 ARG A C 1
ATOM 1864 O O . ARG A 1 232 ? 13.317 10.824 -13.218 1.00 93.31 232 ARG A O 1
ATOM 1871 N N . LYS A 1 233 ? 13.956 8.897 -12.250 1.00 94.50 233 LYS A N 1
ATOM 1872 C CA . LYS A 1 233 ? 14.495 8.323 -13.484 1.00 94.50 233 LYS A CA 1
ATOM 1873 C C . LYS A 1 233 ? 13.373 8.134 -14.518 1.00 94.50 233 LYS A C 1
ATOM 1875 O O . LYS A 1 233 ? 12.335 7.564 -14.163 1.00 94.50 233 LYS A O 1
ATOM 1880 N N . PRO A 1 234 ? 13.540 8.600 -15.771 1.00 92.69 234 PRO A N 1
ATOM 1881 C CA . PRO A 1 234 ? 12.510 8.553 -16.808 1.00 92.69 234 PRO A CA 1
ATOM 1882 C C . PRO A 1 234 ? 11.819 7.196 -16.963 1.00 92.69 234 PRO A C 1
ATOM 1884 O O . PRO A 1 234 ? 10.589 7.137 -16.979 1.00 92.69 234 PRO A O 1
ATOM 1887 N N . LEU A 1 235 ? 12.580 6.097 -17.014 1.00 93.44 235 LEU A N 1
ATOM 1888 C CA . LEU A 1 235 ? 12.006 4.757 -17.173 1.00 93.44 235 LEU A CA 1
ATOM 1889 C C . LEU A 1 235 ? 11.218 4.306 -15.939 1.00 93.44 235 LEU A C 1
ATOM 1891 O O . LEU A 1 235 ? 10.145 3.717 -16.079 1.00 93.44 235 LEU A O 1
ATOM 1895 N N . ALA A 1 236 ? 11.690 4.641 -14.735 1.00 95.62 236 ALA A N 1
ATOM 1896 C CA . ALA A 1 236 ? 10.948 4.387 -13.502 1.00 95.62 236 ALA A CA 1
ATOM 1897 C C . ALA A 1 236 ? 9.594 5.117 -13.513 1.00 95.62 236 ALA A C 1
ATOM 1899 O O . ALA A 1 236 ? 8.551 4.514 -13.251 1.00 95.62 236 ALA A O 1
ATOM 1900 N N . LEU A 1 237 ? 9.599 6.403 -13.882 1.00 95.25 237 LEU A N 1
ATOM 1901 C CA . LEU A 1 237 ? 8.386 7.216 -13.980 1.00 95.25 237 LEU A CA 1
ATOM 1902 C C . LEU A 1 237 ? 7.433 6.710 -15.065 1.00 95.25 237 LEU A C 1
ATOM 1904 O O . LEU A 1 237 ? 6.221 6.725 -14.858 1.00 95.25 237 LEU A O 1
ATOM 1908 N N . LEU A 1 238 ? 7.954 6.220 -16.191 1.00 95.25 238 LEU A N 1
ATOM 1909 C CA . LEU A 1 238 ? 7.140 5.635 -17.251 1.00 95.25 238 LEU A CA 1
ATOM 1910 C C . LEU A 1 238 ? 6.430 4.360 -16.771 1.00 95.25 238 LEU A C 1
ATOM 1912 O O . LEU A 1 238 ? 5.223 4.219 -16.959 1.00 95.25 238 LEU A O 1
ATOM 1916 N N . ILE A 1 239 ? 7.139 3.462 -16.083 1.00 96.19 239 ILE A N 1
ATOM 1917 C CA . ILE A 1 239 ? 6.543 2.258 -15.479 1.00 96.19 239 ILE A CA 1
ATOM 1918 C C . ILE A 1 239 ? 5.458 2.647 -14.461 1.00 96.19 239 ILE A C 1
ATOM 1920 O O . ILE A 1 239 ? 4.363 2.079 -14.470 1.00 96.19 239 ILE A O 1
ATOM 1924 N N . LEU A 1 240 ? 5.717 3.660 -13.628 1.00 95.31 240 LEU A N 1
ATOM 1925 C CA . LEU A 1 240 ? 4.726 4.196 -12.691 1.00 95.31 240 LEU A CA 1
ATOM 1926 C C . LEU A 1 240 ? 3.521 4.828 -13.393 1.00 95.31 240 LEU A C 1
ATOM 1928 O O . LEU A 1 240 ? 2.400 4.682 -12.909 1.00 95.31 240 LEU A O 1
ATOM 1932 N N . ALA A 1 241 ? 3.712 5.490 -14.534 1.00 94.44 241 ALA A N 1
ATOM 1933 C CA . ALA A 1 241 ? 2.619 6.037 -15.333 1.00 94.44 241 ALA A CA 1
ATOM 1934 C C . ALA A 1 241 ? 1.713 4.921 -15.873 1.00 94.44 241 ALA A C 1
ATOM 1936 O O . ALA A 1 241 ? 0.486 5.041 -15.827 1.00 94.44 241 ALA A O 1
ATOM 1937 N N . HIS A 1 242 ? 2.298 3.796 -16.300 1.00 95.31 242 HIS A N 1
ATOM 1938 C CA . HIS A 1 242 ? 1.530 2.609 -16.666 1.00 95.31 242 HIS A CA 1
ATOM 1939 C C . HIS A 1 242 ? 0.731 2.053 -15.484 1.00 95.31 242 HIS A C 1
ATOM 1941 O O . HIS A 1 242 ? -0.467 1.805 -15.622 1.00 95.31 242 HIS A O 1
ATOM 1947 N N . TYR A 1 243 ? 1.351 1.921 -14.309 1.00 95.25 243 TYR A N 1
ATOM 1948 C CA . TYR A 1 243 ? 0.642 1.519 -13.093 1.00 95.25 243 TYR A CA 1
ATOM 1949 C C . TYR A 1 243 ? -0.489 2.499 -12.724 1.00 95.25 243 TYR A C 1
ATOM 1951 O O . TYR A 1 243 ? -1.597 2.079 -12.385 1.00 95.25 243 TYR A O 1
ATOM 1959 N N . ALA A 1 244 ? -0.265 3.810 -12.857 1.00 92.19 244 ALA A N 1
ATOM 1960 C CA . ALA A 1 244 ? -1.262 4.833 -12.550 1.00 92.19 244 ALA A CA 1
ATOM 1961 C C . ALA A 1 244 ? -2.553 4.669 -13.371 1.00 92.19 244 ALA A C 1
ATOM 1963 O O . ALA A 1 244 ? -3.634 4.967 -12.858 1.00 92.19 244 ALA A O 1
ATOM 1964 N N . MET A 1 245 ? -2.483 4.133 -14.595 1.00 92.62 245 MET A N 1
ATOM 1965 C CA . MET A 1 245 ? -3.681 3.791 -15.373 1.00 92.62 245 MET A CA 1
ATOM 1966 C C . MET A 1 245 ? -4.535 2.721 -14.679 1.00 92.62 245 MET A C 1
ATOM 1968 O O . MET A 1 245 ? -5.755 2.861 -14.621 1.00 92.62 245 MET A O 1
ATOM 1972 N N . PHE A 1 246 ? -3.924 1.703 -14.065 1.00 92.88 246 PHE A N 1
ATOM 1973 C CA . PHE A 1 246 ? -4.656 0.674 -13.317 1.00 92.88 246 PHE A CA 1
ATOM 1974 C C . PHE A 1 246 ? -5.346 1.232 -12.070 1.00 92.88 246 PHE A C 1
ATOM 1976 O O . PHE A 1 246 ? -6.452 0.808 -11.738 1.00 92.88 246 PHE A O 1
ATOM 1983 N N . THR A 1 247 ? -4.773 2.251 -11.420 1.00 89.62 247 THR A N 1
ATOM 1984 C CA . THR A 1 247 ? -5.431 2.909 -10.273 1.00 89.62 247 THR A CA 1
ATOM 1985 C C . THR A 1 247 ? -6.781 3.541 -10.647 1.00 89.62 247 THR A C 1
ATOM 1987 O O . THR A 1 247 ? -7.653 3.707 -9.789 1.00 89.62 247 THR A O 1
ATOM 1990 N N . LYS A 1 248 ? -7.013 3.846 -11.936 1.00 89.25 248 LYS A N 1
ATOM 1991 C CA . LYS A 1 248 ? -8.310 4.330 -12.436 1.00 89.25 248 LYS A CA 1
ATOM 1992 C C . LYS A 1 248 ? -9.401 3.254 -12.398 1.00 89.25 248 LYS A C 1
ATOM 1994 O O . LYS A 1 248 ? -10.575 3.599 -12.317 1.00 89.25 248 LYS A O 1
ATOM 1999 N N . LEU A 1 249 ? -9.034 1.973 -12.385 1.00 89.38 249 LEU A N 1
ATOM 2000 C CA . LEU A 1 249 ? -9.975 0.849 -12.319 1.00 89.38 249 LEU A CA 1
ATOM 2001 C C . LEU A 1 249 ? -10.509 0.615 -10.894 1.00 89.38 249 LEU A C 1
ATOM 2003 O O . LEU A 1 249 ? -11.598 0.076 -10.707 1.00 89.38 249 LEU A O 1
ATOM 2007 N N . VAL A 1 250 ? -9.781 1.080 -9.875 1.00 88.38 250 VAL A N 1
ATOM 2008 C CA . VAL A 1 250 ? -10.119 0.896 -8.451 1.00 88.38 250 VAL A CA 1
ATOM 2009 C C . VAL A 1 250 ? -10.659 2.169 -7.784 1.00 88.38 250 VAL A C 1
ATOM 2011 O O . VAL A 1 250 ? -10.699 2.278 -6.564 1.00 88.38 250 VAL A O 1
ATOM 2014 N N . GLN A 1 251 ? -11.152 3.133 -8.570 1.00 86.88 251 GLN A N 1
ATOM 2015 C CA . GLN A 1 251 ? -11.717 4.404 -8.069 1.00 86.88 251 GLN A CA 1
ATOM 2016 C C . GLN A 1 251 ? -13.015 4.236 -7.253 1.00 86.88 251 GLN A C 1
ATOM 2018 O O . GLN A 1 251 ? -13.489 5.184 -6.615 1.00 86.88 251 GLN A O 1
ATOM 2023 N N . HIS A 1 252 ? -13.596 3.033 -7.264 1.00 84.94 252 HIS A N 1
ATOM 2024 C CA . HIS A 1 252 ? -14.702 2.666 -6.385 1.00 84.94 252 HIS A CA 1
ATOM 2025 C C . HIS A 1 252 ? -14.267 2.628 -4.908 1.00 84.94 252 HIS A C 1
ATOM 2027 O O . HIS A 1 252 ? -15.085 2.908 -4.032 1.00 84.94 252 HIS A O 1
ATOM 2033 N N . ILE A 1 253 ? -12.982 2.386 -4.630 1.00 88.88 253 ILE A N 1
ATOM 2034 C CA . ILE A 1 253 ? -12.404 2.437 -3.285 1.00 88.88 253 ILE A CA 1
ATOM 2035 C C . ILE A 1 253 ? -12.195 3.896 -2.882 1.00 88.88 253 ILE A C 1
ATOM 2037 O O . ILE A 1 253 ? -11.460 4.650 -3.520 1.00 88.88 253 ILE A O 1
ATOM 2041 N N . TRP A 1 254 ? -12.861 4.303 -1.807 1.00 88.50 254 TRP A N 1
ATOM 2042 C CA . TRP A 1 254 ? -12.998 5.703 -1.406 1.00 88.50 254 TRP A CA 1
ATOM 2043 C C . TRP A 1 254 ? -11.661 6.391 -1.094 1.00 88.50 254 TRP A C 1
ATOM 2045 O O . TRP A 1 254 ? -11.464 7.540 -1.497 1.00 88.50 254 TRP A O 1
ATOM 2055 N N . TRP A 1 255 ? -10.712 5.690 -0.470 1.00 88.69 255 TRP A N 1
ATOM 2056 C CA . TRP A 1 255 ? -9.380 6.225 -0.161 1.00 88.69 255 TRP A CA 1
ATOM 2057 C C . TRP A 1 255 ? -8.413 6.202 -1.359 1.00 88.69 255 TRP A C 1
ATOM 2059 O O . TRP A 1 255 ? -7.487 7.001 -1.398 1.00 88.69 255 TRP A O 1
ATOM 2069 N N . VAL A 1 256 ? -8.658 5.381 -2.388 1.00 86.38 256 VAL A N 1
ATOM 2070 C CA . VAL A 1 256 ? -7.852 5.363 -3.633 1.00 86.38 256 VAL A CA 1
ATOM 2071 C C . VAL A 1 256 ? -8.351 6.368 -4.666 1.00 86.38 256 VAL A C 1
ATOM 2073 O O . VAL A 1 256 ? -7.610 6.808 -5.548 1.00 86.38 256 VAL A O 1
ATOM 2076 N N . ARG A 1 257 ? -9.636 6.719 -4.587 1.00 80.75 257 ARG A N 1
ATOM 2077 C CA . ARG A 1 257 ? -10.263 7.668 -5.501 1.00 80.75 257 ARG A CA 1
ATOM 2078 C C . ARG A 1 257 ? -9.436 8.954 -5.557 1.00 80.75 257 ARG A C 1
ATOM 2080 O O . ARG A 1 257 ? -9.048 9.478 -4.520 1.00 80.75 257 ARG A O 1
ATOM 2087 N N . ALA A 1 258 ? -9.200 9.510 -6.742 1.00 61.59 258 ALA A N 1
ATOM 2088 C CA . ALA A 1 258 ? -8.636 10.855 -6.831 1.00 61.59 258 ALA A CA 1
ATOM 2089 C C . ALA A 1 258 ? -9.572 11.843 -6.105 1.00 61.59 258 ALA A C 1
ATOM 2091 O O . ALA A 1 258 ? -10.783 11.611 -5.993 1.00 61.59 258 ALA A O 1
ATOM 2092 N N . SER A 1 259 ? -9.049 12.935 -5.546 1.00 49.97 259 SER A N 1
ATOM 2093 C CA . SER A 1 259 ? -9.916 14.016 -5.067 1.00 49.97 259 SER A CA 1
ATOM 2094 C C . SER A 1 259 ? -10.830 14.450 -6.218 1.00 49.97 259 SER A C 1
ATOM 2096 O O . SER A 1 259 ? -10.363 14.797 -7.301 1.00 49.97 259 SER A O 1
ATOM 2098 N N . ARG A 1 260 ? -12.155 14.402 -6.013 1.00 38.16 260 ARG A N 1
ATOM 2099 C CA . ARG A 1 260 ? -13.054 15.151 -6.895 1.00 38.16 260 ARG A CA 1
ATOM 2100 C C . ARG A 1 260 ? -12.677 16.625 -6.729 1.00 38.16 260 ARG A C 1
ATOM 2102 O O . ARG A 1 260 ? -12.619 17.071 -5.579 1.00 38.16 260 ARG A O 1
ATOM 2109 N N . PRO A 1 261 ? -12.447 17.391 -7.807 1.00 40.34 261 PRO A N 1
ATOM 2110 C CA . PRO A 1 261 ? -12.375 18.836 -7.672 1.00 40.34 261 PRO A CA 1
ATOM 2111 C C . PRO A 1 261 ? -13.665 19.314 -6.990 1.00 40.34 261 PRO A C 1
ATOM 2113 O O . PRO A 1 261 ? -14.775 18.934 -7.391 1.00 40.34 261 PRO A O 1
ATOM 2116 N N . ARG A 1 262 ? -13.511 20.087 -5.903 1.00 40.44 262 ARG A N 1
ATOM 2117 C CA . ARG A 1 262 ? -14.622 20.575 -5.062 1.00 40.44 262 ARG A CA 1
ATOM 2118 C C . ARG A 1 262 ? -15.661 21.384 -5.858 1.00 40.44 262 ARG A C 1
ATOM 2120 O O . ARG A 1 262 ? -16.806 21.440 -5.423 1.00 40.44 262 ARG A O 1
ATOM 2127 N N . ASP A 1 263 ? -15.310 21.880 -7.045 1.00 36.69 263 ASP A N 1
ATOM 2128 C CA . ASP A 1 263 ? -16.193 22.632 -7.952 1.00 36.69 263 ASP A CA 1
ATOM 2129 C C . ASP A 1 263 ? -17.197 21.801 -8.763 1.00 36.69 263 ASP A C 1
ATOM 2131 O O . ASP A 1 263 ? -18.086 22.345 -9.417 1.00 36.69 263 ASP A O 1
ATOM 2135 N N . SER A 1 264 ? -17.153 20.470 -8.687 1.00 34.94 264 SER A N 1
ATOM 2136 C CA . SER A 1 264 ? -18.126 19.624 -9.402 1.00 34.94 264 SER A CA 1
ATOM 2137 C C . SER A 1 264 ? -19.563 19.688 -8.851 1.00 34.94 264 SER A C 1
ATOM 2139 O O . SER A 1 264 ? -20.465 19.113 -9.454 1.00 34.94 264 SER A O 1
ATOM 2141 N N . ARG A 1 265 ? -19.813 20.418 -7.751 1.00 37.56 265 ARG A N 1
ATOM 2142 C CA . ARG A 1 265 ? -21.178 20.731 -7.284 1.00 37.56 265 ARG A CA 1
ATOM 2143 C C . ARG A 1 265 ? -21.826 21.923 -7.997 1.00 37.56 265 ARG A C 1
ATOM 2145 O O . ARG A 1 265 ? -23.027 22.099 -7.837 1.00 37.56 265 ARG A O 1
ATOM 2152 N N . ASN A 1 266 ? -21.076 22.686 -8.798 1.00 31.41 266 ASN A N 1
ATOM 2153 C CA . ASN A 1 266 ? -21.577 23.891 -9.469 1.00 31.41 266 ASN A CA 1
ATOM 2154 C C . ASN A 1 266 ? -21.347 23.916 -10.985 1.00 31.41 266 ASN A C 1
ATOM 2156 O O . ASN A 1 266 ? -21.522 24.956 -11.611 1.00 31.41 266 ASN A O 1
ATOM 2160 N N . CYS A 1 267 ? -20.991 22.787 -11.600 1.00 26.17 267 CYS A N 1
ATOM 2161 C CA . CYS A 1 267 ? -20.976 22.688 -13.055 1.00 26.17 267 CYS A CA 1
ATOM 2162 C C . CYS A 1 267 ? -22.366 22.224 -13.524 1.00 26.17 267 CYS A C 1
ATOM 2164 O O . CYS A 1 267 ? -22.683 21.039 -13.368 1.00 26.17 267 CYS A O 1
ATOM 2166 N N . PRO A 1 268 ? -23.235 23.109 -14.055 1.00 31.12 268 PRO A N 1
ATOM 2167 C CA . PRO A 1 268 ? -24.455 22.658 -14.695 1.00 31.12 268 PRO A CA 1
ATOM 2168 C C . PRO A 1 268 ? -24.043 21.860 -15.932 1.00 31.12 268 PRO A C 1
ATOM 2170 O O . PRO A 1 268 ? -23.621 22.421 -16.941 1.00 31.12 268 PRO A O 1
ATOM 2173 N N . LEU A 1 269 ? -24.149 20.533 -15.849 1.00 34.28 269 LEU A N 1
ATOM 2174 C CA . LEU A 1 269 ? -24.138 19.687 -17.036 1.00 34.28 269 LEU A CA 1
ATOM 2175 C C . LEU A 1 269 ? -25.166 20.271 -18.020 1.00 34.28 269 LEU A C 1
ATOM 2177 O O . LEU A 1 269 ? -26.304 20.529 -17.604 1.00 34.28 269 LEU A O 1
ATOM 2181 N N . PRO A 1 270 ? -24.812 20.505 -19.296 1.00 31.73 270 PRO A N 1
ATOM 2182 C CA . PRO A 1 270 ? -25.775 20.986 -20.268 1.00 31.73 270 PRO A CA 1
ATOM 2183 C C . PRO A 1 270 ? -26.860 19.919 -20.406 1.00 31.73 270 PRO A C 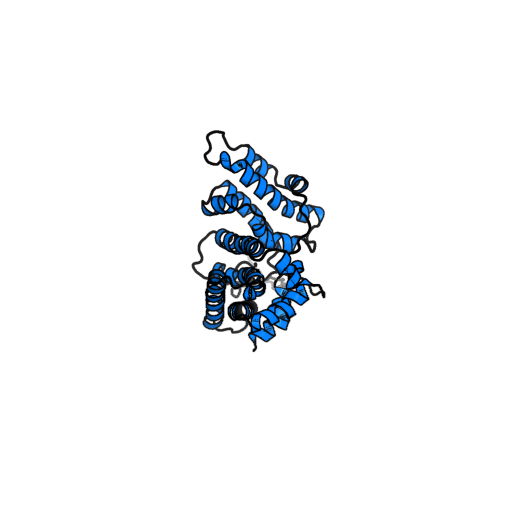1
ATOM 2185 O O . PRO A 1 270 ? -26.624 18.827 -20.922 1.00 31.73 270 PRO A O 1
ATOM 2188 N N . ARG A 1 271 ? -28.058 20.214 -19.888 1.00 31.53 271 ARG A N 1
ATOM 2189 C CA . ARG A 1 271 ? -29.225 19.363 -20.117 1.00 31.53 271 ARG A CA 1
ATOM 2190 C C . ARG A 1 271 ? -29.468 19.320 -21.628 1.00 31.53 271 ARG A C 1
ATOM 2192 O O . ARG A 1 271 ? -29.482 20.386 -22.253 1.00 31.53 271 ARG A O 1
ATOM 2199 N N . PRO A 1 272 ? -29.685 18.140 -22.228 1.00 32.09 272 PRO A N 1
ATOM 2200 C CA . PRO A 1 272 ? -30.081 18.072 -23.623 1.00 32.09 272 PRO A CA 1
ATOM 2201 C C . PRO A 1 272 ? -31.421 18.800 -23.757 1.00 32.09 272 PRO A C 1
ATOM 2203 O O . PRO A 1 272 ? -32.383 18.479 -23.055 1.00 32.09 272 PRO A O 1
ATOM 2206 N N . LYS A 1 273 ? -31.476 19.825 -24.615 1.00 35.69 273 LYS A N 1
ATOM 2207 C CA . LYS A 1 273 ? -32.731 20.497 -24.964 1.00 35.69 273 LYS A CA 1
ATOM 2208 C C . LYS A 1 273 ? -33.608 19.488 -25.704 1.00 35.69 273 LYS A C 1
ATOM 2210 O O . LYS A 1 273 ? -33.476 19.305 -26.910 1.00 35.69 273 LYS A O 1
ATOM 2215 N N . VAL A 1 274 ? -34.481 18.815 -24.962 1.00 37.84 274 VAL A N 1
ATOM 2216 C CA . VAL A 1 274 ? -35.613 18.072 -25.516 1.00 37.84 274 VAL A CA 1
ATOM 2217 C C . VAL A 1 274 ? -36.567 19.105 -26.107 1.00 37.84 274 VAL A C 1
ATOM 2219 O O . VAL A 1 274 ? -36.925 20.081 -25.449 1.00 37.84 274 VAL A O 1
ATOM 2222 N N . GLY A 1 275 ? -36.888 18.933 -27.386 1.00 39.84 275 GLY A N 1
ATOM 2223 C CA . GLY A 1 275 ? -37.614 19.915 -28.174 1.00 39.84 275 GLY A CA 1
ATOM 2224 C C . GLY A 1 275 ? -39.034 20.182 -27.682 1.00 39.84 275 GLY A C 1
ATOM 2225 O O . GLY A 1 275 ? -39.761 19.279 -27.276 1.00 39.84 275 GLY A O 1
ATOM 2226 N N . THR A 1 276 ? -39.456 21.429 -27.850 1.00 33.72 276 THR A N 1
ATOM 2227 C CA . THR A 1 276 ? -40.864 21.799 -27.970 1.00 33.72 276 THR A CA 1
ATOM 2228 C C . THR A 1 276 ? -41.057 22.573 -29.265 1.00 33.72 276 THR A C 1
ATOM 2230 O O . THR A 1 276 ? -40.398 23.568 -29.557 1.00 33.72 276 THR A O 1
ATOM 2233 N N . ARG A 1 277 ? -41.953 22.019 -30.079 1.00 35.59 277 ARG A N 1
ATOM 2234 C CA . ARG A 1 277 ? -42.449 22.545 -31.343 1.00 35.59 277 ARG A CA 1
ATOM 2235 C C . ARG A 1 277 ? -43.179 23.883 -31.160 1.00 35.59 277 ARG A C 1
ATOM 2237 O O . ARG A 1 277 ? -43.877 24.097 -30.175 1.00 35.59 277 ARG A O 1
ATOM 2244 N N . THR A 1 278 ? -43.143 24.646 -32.256 1.00 36.41 278 THR A N 1
ATOM 2245 C CA . THR A 1 278 ? -44.162 25.581 -32.777 1.00 36.41 278 THR A CA 1
ATOM 2246 C C . THR A 1 278 ? -44.433 26.890 -32.033 1.00 36.41 278 THR A C 1
ATOM 2248 O O . THR A 1 278 ? -45.108 26.902 -31.014 1.00 36.41 278 THR A O 1
ATOM 2251 N N . ARG A 1 279 ? -44.131 28.011 -32.709 1.00 31.77 279 ARG A N 1
ATOM 2252 C CA . ARG A 1 279 ? -45.156 28.909 -33.277 1.00 31.77 279 ARG A CA 1
ATOM 2253 C C . ARG A 1 279 ? -44.582 29.754 -34.426 1.00 31.77 279 ARG A C 1
ATOM 2255 O O . ARG A 1 279 ? -43.452 30.218 -34.369 1.00 31.77 279 ARG A O 1
ATOM 2262 N N . ARG A 1 280 ? -45.393 29.861 -35.482 1.00 34.72 280 ARG A N 1
ATOM 2263 C CA . ARG A 1 280 ? -45.227 30.669 -36.700 1.00 34.72 280 ARG A CA 1
ATOM 2264 C C . ARG A 1 280 ? -45.121 32.165 -36.373 1.00 34.72 280 ARG A C 1
ATOM 2266 O O . ARG A 1 280 ? -45.817 32.597 -35.464 1.00 34.72 280 ARG A O 1
ATOM 2273 N N . CYS A 1 281 ? -44.411 32.926 -37.209 1.00 31.97 281 CYS A N 1
ATOM 2274 C CA . CYS A 1 281 ? -44.880 34.212 -37.746 1.00 31.97 281 CYS A CA 1
ATOM 2275 C C . CYS A 1 281 ? -44.171 34.533 -39.078 1.00 31.97 281 CYS A C 1
ATOM 2277 O O . CYS A 1 281 ? -43.070 34.057 -39.337 1.00 31.97 281 CYS A O 1
ATOM 2279 N N . HIS A 1 282 ? -44.893 35.249 -39.936 1.00 33.34 282 HIS A N 1
ATOM 2280 C CA . HIS A 1 282 ? -44.708 35.459 -41.375 1.00 33.34 282 HIS A CA 1
ATOM 2281 C C . HIS A 1 282 ? -43.770 36.620 -41.752 1.00 33.34 282 HIS A C 1
ATOM 2283 O O . HIS A 1 282 ? -43.633 37.553 -40.972 1.00 33.34 282 HIS A O 1
ATOM 2289 N N . GLY A 1 283 ? -43.319 36.609 -43.022 1.00 32.38 283 GLY A N 1
ATOM 2290 C CA . GLY A 1 283 ? -42.948 37.786 -43.843 1.00 32.38 283 GLY A CA 1
ATOM 2291 C C . GLY A 1 283 ? -41.563 38.369 -43.535 1.00 32.38 283 GLY A C 1
ATOM 2292 O O . GLY A 1 283 ? -41.172 38.422 -42.385 1.00 32.38 283 GLY A O 1
ATOM 2293 N N . HIS A 1 284 ? -40.722 38.810 -44.470 1.00 33.56 284 HIS A N 1
ATOM 2294 C CA . HIS A 1 284 ? -40.919 39.258 -45.844 1.00 33.56 284 HIS A CA 1
ATOM 2295 C C . HIS A 1 284 ? -39.628 39.061 -46.662 1.00 33.56 284 HIS A C 1
ATOM 2297 O O . HIS A 1 284 ? -38.521 39.044 -46.131 1.00 33.56 284 HIS A O 1
ATOM 2303 N N . CYS A 1 285 ? -39.816 38.924 -47.974 1.00 38.09 285 CYS A N 1
ATOM 2304 C CA . CYS A 1 285 ? -38.806 38.939 -49.026 1.00 38.09 285 CYS A CA 1
ATOM 2305 C C . CYS A 1 285 ? -38.048 40.280 -49.114 1.00 38.09 285 CYS A C 1
ATOM 2307 O O . CYS A 1 285 ? -38.722 41.300 -49.122 1.00 38.09 285 CYS A O 1
ATOM 2309 N N . ARG A 1 286 ? -36.709 40.197 -49.278 1.00 30.81 286 ARG A N 1
ATOM 2310 C CA . ARG A 1 286 ? -35.816 40.826 -50.301 1.00 30.81 286 ARG A CA 1
ATOM 2311 C C . ARG A 1 286 ? -35.913 42.344 -50.595 1.00 30.81 286 ARG A C 1
ATOM 2313 O O . ARG A 1 286 ? -36.931 42.948 -50.288 1.00 30.81 286 ARG A O 1
ATOM 2320 N N . PRO A 1 287 ? -34.905 42.980 -51.239 1.00 54.53 287 PRO A N 1
ATOM 2321 C CA . PRO A 1 287 ? -33.818 42.448 -52.091 1.00 54.53 287 PRO A CA 1
ATOM 2322 C C . PRO A 1 287 ? -32.508 42.129 -51.375 1.00 54.53 287 PRO A C 1
ATOM 2324 O O . PRO A 1 287 ? -32.088 42.930 -50.515 1.00 54.53 287 PRO A O 1
#

Foldseek 3Di:
DVLLVLQLPPLQCLQLPNDDDPDLSSCCSNPLLVVLCVVQVLSVLLSSLSSLLVCVLVVHDRPPVSNVVSLVSNVVSLVVCVVVVDLSCLVNNLVSLSSNLLSVLVLCQDPPRDPPCVLVSLVSLQVNLVSCVSNDPVNCVVSSNVVVVDAPDAPLVVLLVLQDVVLLCVLVVQDPPHPCVVCSVLLSSLSSLLSRLSCCCVPVNLDPRNSNSLSNSSNRHDPVLSVCVVVVPPSSVVSVVSSVVSLVVNLSRSSSNHDDDPCPVPDPDPDPPPDDDDDDDDDDDDD

InterPro domains:
  IPR053157 Sterol Uptake Control Transcription Regulator [PTHR47784] (1-258)

Secondary structure (DSSP, 8-state):
-HHHHHIIIIIHHHHT---S---HHHHIIIIIHHHHHHH-HHHHHHHHHHHHHHHHHTT----HHHHHHHHHHHHHHHHHHHHHT-GGGHHHHHHHHHHHHHHHGGGGGSTTPPTTTHHHHHHHHHHHHHHHHHH-HHHHHHTT-HHHH--PPP-HHHHGGGS-HHHHHHHHT--TT-TTGGGHHHHHHHHHHHHHHHHHHHHTTT-TTHHHHHHTGGGGS-HHHHHHHHTT-HHHHHHHHHHHHHHGGGTTSTTTSPPPPGGGGS---------------------

pLDDT: mean 83.43, std 17.82, range [26.17, 97.94]

Radius of gyration: 23.72 Å; chains: 1; bounding box: 72×60×76 Å

Sequence (287 aa):
MKFFWFYTTTTFASFLGTRTGQGPVEEILKIKIPRYAFDNPFLMDTLLGLSAFQLQDLGHDVKPARTLHYRVQAFQGYRRAIEAAEPETFPALVACSVLLVGLASQMFRESGTKELYILDWMVVWSGIGVMIDVVKPAVLWEYGLPELFFRPPLNLDGAILHVPVRLLSLVFSISEDDPERPHISTYYNALKYLGTLYAELRNGGFGPVLTPRILTWFTFLPRPFITLSNARKPLALLILAHYAMFTKLVQHIWWVRASRPRDSRNCPLPRPKVGTRTRRCHGHCRP

Organism: NCBI:txid96318